Protein AF-V6LZN9-F1 (afdb_monomer)

Structure (mmCIF, N/CA/C/O backbone):
data_AF-V6LZN9-F1
#
_entry.id   AF-V6LZN9-F1
#
loop_
_atom_site.group_PDB
_atom_site.id
_atom_site.type_symbol
_atom_site.label_atom_id
_atom_site.label_alt_id
_atom_site.label_comp_id
_atom_site.label_asym_id
_atom_site.label_entity_id
_atom_site.label_seq_id
_atom_site.pdbx_PDB_ins_code
_atom_site.Cartn_x
_atom_site.Cartn_y
_atom_site.Cartn_z
_atom_site.occupancy
_atom_site.B_iso_or_equiv
_atom_site.auth_seq_id
_atom_site.auth_comp_id
_atom_site.auth_asym_id
_atom_site.auth_atom_id
_atom_site.pdbx_PDB_model_num
ATOM 1 N N . MET A 1 1 ? -21.973 -36.013 -22.357 1.00 43.06 1 MET A N 1
ATOM 2 C CA . MET A 1 1 ? -22.810 -34.851 -21.994 1.00 43.06 1 MET A CA 1
ATOM 3 C C . MET A 1 1 ? -22.054 -33.596 -22.408 1.00 43.06 1 MET A C 1
ATOM 5 O O . MET A 1 1 ? -21.210 -33.115 -21.668 1.00 43.06 1 MET A O 1
ATOM 9 N N . SER A 1 2 ? -22.251 -33.173 -23.658 1.00 49.69 2 SER A N 1
ATOM 10 C CA . SER A 1 2 ? -21.741 -31.903 -24.190 1.00 49.69 2 SER A CA 1
ATOM 11 C C . SER A 1 2 ? -22.607 -30.761 -23.657 1.00 49.69 2 SER A C 1
ATOM 13 O O . SER A 1 2 ? -23.788 -31.003 -23.414 1.00 49.69 2 SER A O 1
ATOM 15 N N . LEU A 1 3 ? -22.037 -29.562 -23.488 1.00 48.56 3 LEU A N 1
ATOM 16 C CA . LEU A 1 3 ? -22.579 -28.284 -23.983 1.00 48.56 3 LEU A CA 1
ATOM 17 C C . LEU A 1 3 ? -21.740 -27.117 -23.428 1.00 48.56 3 LEU A C 1
ATOM 19 O O . LEU A 1 3 ? -22.029 -26.550 -22.376 1.00 48.56 3 LEU A O 1
ATOM 23 N N . PHE A 1 4 ? -20.706 -26.742 -24.187 1.00 48.31 4 PHE A N 1
ATOM 24 C CA . PHE A 1 4 ? -20.065 -25.430 -24.097 1.00 48.31 4 PHE A CA 1
ATOM 25 C C . PHE A 1 4 ? -21.123 -24.339 -24.313 1.00 48.31 4 PHE A C 1
ATOM 27 O O . PHE A 1 4 ? -21.813 -24.326 -25.339 1.00 48.31 4 PHE A O 1
ATOM 34 N N . LYS A 1 5 ? -21.266 -23.427 -23.345 1.00 55.84 5 LYS A N 1
ATOM 35 C CA . LYS A 1 5 ? -22.155 -22.267 -23.457 1.00 55.84 5 LYS A CA 1
ATOM 36 C C . LYS A 1 5 ? -21.395 -21.077 -24.038 1.00 55.84 5 LYS A C 1
ATOM 38 O O . LYS A 1 5 ? -20.246 -20.814 -23.711 1.00 55.84 5 LYS A O 1
ATOM 43 N N . LYS A 1 6 ? -22.085 -20.443 -24.977 1.00 54.53 6 LYS A N 1
ATOM 44 C CA . LYS A 1 6 ? -21.617 -19.523 -26.009 1.00 54.53 6 LYS A CA 1
ATOM 45 C C . LYS A 1 6 ? -21.192 -18.166 -25.448 1.00 54.53 6 LYS A C 1
ATOM 47 O O . LYS A 1 6 ? -21.858 -17.615 -24.579 1.00 54.53 6 LYS A O 1
ATOM 52 N N . ILE A 1 7 ? -20.139 -17.625 -26.052 1.00 52.16 7 ILE A N 1
ATOM 53 C CA . ILE A 1 7 ? -19.720 -16.225 -25.986 1.00 52.16 7 ILE A CA 1
ATOM 54 C C . ILE A 1 7 ? -20.717 -15.387 -26.807 1.00 52.16 7 ILE A C 1
ATOM 56 O O . ILE A 1 7 ? -21.055 -15.734 -27.940 1.00 52.16 7 ILE A O 1
ATOM 60 N N . SER A 1 8 ? -21.189 -14.284 -26.238 1.00 52.97 8 SER A N 1
ATOM 61 C CA . SER A 1 8 ? -22.027 -13.253 -26.871 1.00 52.97 8 SER A CA 1
ATOM 62 C C . SER A 1 8 ? -21.742 -11.944 -26.138 1.00 52.97 8 SER A C 1
ATOM 64 O O . SER A 1 8 ? -21.641 -11.988 -24.921 1.00 52.97 8 SER A O 1
ATOM 66 N N . LYS A 1 9 ? -21.621 -10.753 -26.720 1.00 48.59 9 LYS A N 1
ATOM 67 C CA . LYS A 1 9 ? -21.715 -10.205 -28.082 1.00 48.59 9 LYS A CA 1
ATOM 68 C C . LYS A 1 9 ? -20.938 -8.877 -28.016 1.00 48.59 9 LYS A C 1
ATOM 70 O O . LYS A 1 9 ? -21.036 -8.181 -27.010 1.00 48.59 9 LYS A O 1
ATOM 75 N N . ALA A 1 10 ? -20.202 -8.526 -29.066 1.00 47.66 10 ALA A N 1
ATOM 76 C CA . ALA A 1 10 ? -19.609 -7.201 -29.213 1.00 47.66 10 ALA A CA 1
ATOM 77 C C . ALA A 1 10 ? -20.698 -6.182 -29.593 1.00 47.66 10 ALA A C 1
ATOM 79 O O . ALA A 1 10 ? -21.454 -6.421 -30.535 1.00 47.66 10 ALA A O 1
ATOM 80 N N . ASN A 1 11 ? -20.765 -5.059 -28.877 1.00 58.00 11 ASN A N 1
ATOM 81 C CA . ASN A 1 11 ? -21.555 -3.895 -29.270 1.00 58.00 11 ASN A CA 1
ATOM 82 C C . ASN A 1 11 ? -20.631 -2.905 -29.987 1.00 58.00 11 ASN A C 1
ATOM 84 O O . ASN A 1 11 ? -19.749 -2.314 -29.372 1.00 58.00 11 ASN A O 1
ATOM 88 N N . HIS A 1 12 ? -20.839 -2.743 -31.293 1.00 45.25 12 HIS A N 1
ATOM 89 C CA . HIS A 1 12 ? -20.288 -1.643 -32.074 1.00 45.25 12 HIS A CA 1
ATOM 90 C C . HIS A 1 12 ? -21.159 -0.403 -31.843 1.00 45.25 12 HIS A C 1
ATOM 92 O O . HIS A 1 12 ? -22.315 -0.380 -32.265 1.00 45.25 12 HIS A O 1
ATOM 98 N N . THR A 1 13 ? -20.625 0.627 -31.190 1.00 54.62 13 THR A N 1
ATOM 99 C CA . THR A 1 13 ? -21.226 1.967 -31.183 1.00 54.62 13 THR A CA 1
ATOM 100 C C . THR A 1 13 ? -20.572 2.811 -32.267 1.00 54.62 13 THR A C 1
ATOM 102 O O . THR A 1 13 ? -19.353 2.977 -32.294 1.00 54.62 13 THR A O 1
ATOM 105 N N . ALA A 1 14 ? -21.408 3.298 -33.181 1.00 51.75 14 ALA A N 1
ATOM 106 C CA . ALA A 1 14 ? -21.057 4.207 -34.257 1.00 51.75 14 ALA A CA 1
ATOM 107 C C . ALA A 1 14 ? -20.476 5.514 -33.697 1.00 51.75 14 ALA A C 1
ATOM 109 O O . ALA A 1 14 ? -21.079 6.147 -32.833 1.00 51.75 14 ALA A O 1
ATOM 110 N N . ILE A 1 15 ? -19.307 5.899 -34.204 1.00 50.69 15 ILE A N 1
ATOM 111 C CA . ILE A 1 15 ? -18.665 7.182 -33.928 1.00 50.69 15 ILE A CA 1
ATOM 112 C C . ILE A 1 15 ? -19.191 8.174 -34.967 1.00 50.69 15 ILE A C 1
ATOM 114 O O . ILE A 1 15 ? -18.975 8.008 -36.164 1.00 50.69 15 ILE A O 1
ATOM 118 N N . THR A 1 16 ? -19.934 9.169 -34.495 1.00 57.84 16 THR A N 1
ATOM 119 C CA . THR A 1 16 ? -20.361 10.351 -35.247 1.00 57.84 16 THR A CA 1
ATOM 120 C C . THR A 1 16 ? -19.205 11.340 -35.361 1.00 57.84 16 THR A C 1
ATOM 122 O O . THR A 1 16 ? -18.731 11.849 -34.346 1.00 57.84 16 THR A O 1
ATOM 125 N N . ASP A 1 17 ? -18.799 11.634 -36.595 1.00 56.28 17 ASP A N 1
ATOM 126 C CA . ASP A 1 17 ? -17.920 12.750 -36.942 1.00 56.28 17 ASP A CA 1
ATOM 127 C C . ASP A 1 17 ? -18.583 14.085 -36.577 1.00 56.28 17 ASP A C 1
ATOM 129 O O . ASP A 1 17 ? -19.638 14.437 -37.110 1.00 56.28 17 ASP A O 1
ATOM 133 N N . GLN A 1 18 ? -17.944 14.855 -35.696 1.00 57.44 18 GLN A N 1
ATOM 134 C CA . GLN A 1 18 ? -18.185 16.291 -35.581 1.00 57.44 18 GLN A CA 1
ATOM 135 C C . GLN A 1 18 ? -16.857 17.042 -35.661 1.00 57.44 18 GLN A C 1
ATOM 137 O O . GLN A 1 18 ? -15.944 16.864 -34.858 1.00 57.44 18 GLN A O 1
ATOM 142 N N . SER A 1 19 ? -16.801 17.875 -36.694 1.00 65.25 19 SER A N 1
ATOM 143 C CA . SER A 1 19 ? -15.779 18.846 -37.055 1.00 65.25 19 SER A CA 1
ATOM 144 C C . SER A 1 19 ? -15.402 19.773 -35.897 1.00 65.25 19 SER A C 1
ATOM 146 O O . SER A 1 19 ? -16.259 20.493 -35.382 1.00 65.25 19 SER A O 1
ATOM 148 N N . ILE A 1 20 ? -14.113 19.816 -35.556 1.00 55.34 20 ILE A N 1
ATOM 149 C CA . ILE A 1 20 ? -13.534 20.810 -34.648 1.00 55.34 20 ILE A CA 1
ATOM 150 C C . ILE A 1 20 ? -12.780 21.826 -35.507 1.00 55.34 20 ILE A C 1
ATOM 152 O O . ILE A 1 20 ? -11.823 21.484 -36.197 1.00 55.34 20 ILE A O 1
ATOM 156 N N . SER A 1 21 ? -13.269 23.062 -35.486 1.00 62.47 21 SER A N 1
ATOM 157 C CA . SER A 1 21 ? -12.668 24.237 -36.110 1.00 62.47 21 SER A CA 1
ATOM 158 C C . SER A 1 21 ? -11.454 24.750 -35.332 1.00 62.47 21 SER A C 1
ATOM 160 O O . SER A 1 21 ? -11.392 24.652 -34.106 1.00 62.47 21 SER A O 1
ATOM 162 N N . ASP A 1 22 ? -10.537 25.334 -36.095 1.00 59.56 22 ASP A N 1
ATOM 163 C CA . ASP A 1 22 ? -9.210 25.841 -35.758 1.00 59.56 22 ASP A CA 1
ATOM 164 C C . ASP A 1 22 ? -9.108 26.688 -34.479 1.00 59.56 22 ASP A C 1
ATOM 166 O O . ASP A 1 22 ? -9.767 27.718 -34.333 1.00 59.56 22 ASP A O 1
ATOM 170 N N . ILE A 1 23 ? -8.173 26.316 -33.598 1.00 54.66 23 ILE A N 1
ATOM 171 C CA . ILE A 1 23 ? -7.615 27.213 -32.578 1.00 54.66 23 ILE A CA 1
ATOM 172 C C . ILE A 1 23 ? -6.091 27.073 -32.624 1.00 54.66 23 ILE A C 1
ATOM 174 O O . ILE A 1 23 ? -5.516 26.127 -32.086 1.00 54.66 23 ILE A O 1
ATOM 178 N N . SER A 1 24 ? -5.434 28.025 -33.290 1.00 60.75 24 SER A N 1
ATOM 179 C CA . SER A 1 24 ? -3.983 28.191 -33.247 1.00 60.75 24 SER A CA 1
ATOM 180 C C . SER A 1 24 ? -3.574 28.856 -31.935 1.00 60.75 24 SER A C 1
ATOM 182 O O . SER A 1 24 ? -4.037 29.958 -31.629 1.00 60.75 24 SER A O 1
ATOM 184 N N . SER A 1 25 ? -2.674 28.241 -31.179 1.00 58.12 25 SER A N 1
ATOM 185 C CA . SER A 1 25 ? -1.877 28.932 -30.161 1.00 58.12 25 SER A CA 1
ATOM 186 C C . SER A 1 25 ? -0.572 28.173 -29.960 1.00 58.12 25 SER A C 1
ATOM 188 O O . SER A 1 25 ? -0.541 27.094 -29.370 1.00 58.12 25 SER A O 1
ATOM 190 N N . ASP A 1 26 ? 0.491 28.750 -30.512 1.00 60.28 26 ASP A N 1
ATOM 191 C CA . ASP A 1 26 ? 1.859 28.247 -30.489 1.00 60.28 26 ASP A CA 1
ATOM 192 C C . ASP A 1 26 ? 2.415 28.160 -29.060 1.00 60.28 26 ASP A C 1
ATOM 194 O O . ASP A 1 26 ? 2.801 29.161 -28.455 1.00 60.28 26 ASP A O 1
ATOM 198 N N . HIS A 1 27 ? 2.538 26.937 -28.545 1.00 52.16 27 HIS A N 1
ATOM 199 C CA . HIS A 1 27 ? 3.438 26.614 -27.441 1.00 52.16 27 HIS A CA 1
ATOM 200 C C . HIS A 1 27 ? 4.294 25.400 -27.820 1.00 52.16 27 HIS A C 1
ATOM 202 O O . HIS A 1 27 ? 3.889 24.248 -27.683 1.00 52.16 27 HIS A O 1
ATOM 208 N N . SER A 1 28 ? 5.506 25.684 -28.306 1.00 60.66 28 SER A N 1
ATOM 209 C CA . SER A 1 28 ? 6.556 24.700 -28.575 1.00 60.66 28 SER A CA 1
ATOM 210 C C . SER A 1 28 ? 7.029 24.031 -27.286 1.00 60.66 28 SER A C 1
ATOM 212 O O . SER A 1 28 ? 7.902 24.544 -26.586 1.00 60.66 28 SER A O 1
ATOM 214 N N . ILE A 1 29 ? 6.483 22.849 -27.016 1.00 52.03 29 ILE A N 1
ATOM 215 C CA . ILE A 1 29 ? 7.087 21.829 -26.159 1.00 52.03 29 ILE A CA 1
ATOM 216 C C . ILE A 1 29 ? 7.175 20.574 -27.027 1.00 52.03 29 ILE A C 1
ATOM 218 O O . ILE A 1 29 ? 6.197 19.858 -27.232 1.00 52.03 29 ILE A O 1
ATOM 222 N N . SER A 1 30 ? 8.332 20.371 -27.652 1.00 55.47 30 SER A N 1
ATOM 223 C CA . SER A 1 30 ? 8.588 19.245 -28.545 1.00 55.47 30 SER A CA 1
ATOM 224 C C . SER A 1 30 ? 8.903 17.992 -27.731 1.00 55.47 30 SER A C 1
ATOM 226 O O . SER A 1 30 ? 10.066 17.648 -27.534 1.00 55.47 30 SER A O 1
ATOM 228 N N . GLU A 1 31 ? 7.869 17.308 -27.261 1.00 57.94 31 GLU A N 1
ATOM 229 C CA . GLU A 1 31 ? 7.962 15.896 -26.897 1.00 57.94 31 GLU A CA 1
ATOM 230 C C . GLU A 1 31 ? 6.649 15.226 -27.310 1.00 57.94 31 GLU A C 1
ATOM 232 O O . GLU A 1 31 ? 5.637 15.241 -26.613 1.00 57.94 31 GLU A O 1
ATOM 237 N N . THR A 1 32 ? 6.643 14.758 -28.557 1.00 60.16 32 THR A N 1
ATOM 238 C CA . THR A 1 32 ? 5.487 14.223 -29.275 1.00 60.16 32 THR A CA 1
ATOM 239 C C . THR A 1 32 ? 5.113 12.848 -28.723 1.00 60.16 32 THR A C 1
ATOM 241 O O . THR A 1 32 ? 5.432 11.813 -29.306 1.00 60.16 32 THR A O 1
ATOM 244 N N . VAL A 1 33 ? 4.434 12.832 -27.578 1.00 58.78 33 VAL A N 1
ATOM 245 C CA . VAL A 1 33 ? 3.698 11.656 -27.110 1.00 58.78 33 VAL A CA 1
ATOM 246 C C . VAL A 1 33 ? 2.461 11.510 -28.011 1.00 58.78 33 VAL A C 1
ATOM 248 O O . VAL A 1 33 ? 1.717 12.481 -28.170 1.00 58.78 33 VAL A O 1
ATOM 251 N N . PRO A 1 34 ? 2.236 10.353 -28.659 1.00 52.94 34 PRO A N 1
ATOM 252 C CA . PRO A 1 34 ? 1.118 10.181 -29.580 1.00 52.94 34 PRO A CA 1
ATOM 253 C C . PRO A 1 34 ? -0.227 10.408 -28.858 1.00 52.94 34 PRO A C 1
ATOM 255 O O . PRO A 1 34 ? -0.444 9.843 -27.787 1.00 52.94 34 PRO A O 1
ATOM 258 N N . PRO A 1 35 ? -1.166 11.179 -29.441 1.00 58.19 35 PRO A N 1
ATOM 259 C CA . PRO A 1 35 ? -2.402 11.620 -28.777 1.00 58.19 35 PRO A CA 1
ATOM 260 C C . PRO A 1 35 ? -3.372 10.485 -28.397 1.00 58.19 35 PRO A C 1
ATOM 262 O O . PRO A 1 35 ? -4.317 10.705 -27.645 1.00 58.19 35 PRO A O 1
ATOM 265 N N . ALA A 1 36 ? -3.145 9.262 -28.883 1.00 55.31 36 ALA A N 1
ATOM 266 C CA . ALA A 1 36 ? -4.009 8.112 -28.625 1.00 55.31 36 ALA A CA 1
ATOM 267 C C . ALA A 1 36 ? -3.888 7.548 -27.197 1.00 55.31 36 ALA A C 1
ATOM 269 O O . ALA A 1 36 ? -4.851 6.974 -26.692 1.00 55.31 36 ALA A O 1
ATOM 270 N N . THR A 1 37 ? -2.744 7.708 -26.523 1.00 51.75 37 THR A N 1
ATOM 271 C CA . THR A 1 37 ? -2.569 7.186 -25.154 1.00 51.75 37 THR A CA 1
ATOM 272 C C . THR A 1 37 ? -3.264 8.055 -24.107 1.00 51.75 37 THR A C 1
ATOM 274 O O . THR A 1 37 ? -3.801 7.526 -23.139 1.00 51.75 37 THR A O 1
ATOM 277 N N . LEU A 1 38 ? -3.351 9.370 -24.333 1.00 53.22 38 LEU A N 1
ATOM 278 C CA . LEU A 1 38 ? -3.984 10.303 -23.393 1.00 53.22 38 LEU A CA 1
ATOM 279 C C . LEU A 1 38 ? -5.511 10.160 -23.324 1.00 53.22 38 LEU A C 1
ATOM 281 O O . LEU A 1 38 ? -6.095 10.373 -22.266 1.00 53.22 38 LEU A O 1
ATOM 285 N N . ILE A 1 39 ? -6.169 9.778 -24.420 1.00 56.38 39 ILE A N 1
ATOM 286 C CA . ILE A 1 39 ? -7.634 9.626 -24.448 1.00 56.38 39 ILE A CA 1
ATOM 287 C C . ILE A 1 39 ? -8.067 8.417 -23.604 1.00 56.38 39 ILE A C 1
ATOM 289 O O . ILE A 1 39 ? -9.051 8.496 -22.867 1.00 56.38 39 ILE A O 1
ATOM 293 N N . PHE A 1 40 ? -7.290 7.330 -23.642 1.00 53.94 40 PHE A N 1
ATOM 294 C CA . PHE A 1 40 ? -7.591 6.105 -22.899 1.00 53.94 40 PHE A CA 1
ATOM 295 C C . PHE A 1 40 ? -7.514 6.317 -21.379 1.00 53.94 40 PHE A C 1
ATOM 297 O O . PHE A 1 40 ? -8.360 5.823 -20.632 1.00 53.94 40 PHE A O 1
ATOM 304 N N . ASP A 1 41 ? -6.547 7.116 -20.921 1.00 60.03 41 ASP A N 1
ATOM 305 C CA . ASP A 1 41 ? -6.406 7.457 -19.503 1.00 60.03 41 ASP A CA 1
ATOM 306 C C . ASP A 1 41 ? -7.525 8.381 -19.001 1.00 60.03 41 ASP A C 1
ATOM 308 O O . ASP A 1 41 ? -7.960 8.257 -17.853 1.00 60.03 41 ASP A O 1
ATOM 312 N N . ILE A 1 42 ? -8.046 9.274 -19.852 1.00 68.56 42 ILE A N 1
ATOM 313 C CA . ILE A 1 42 ? -9.145 10.181 -19.483 1.00 68.56 42 ILE A CA 1
ATOM 314 C C . ILE A 1 42 ? -10.458 9.408 -19.305 1.00 68.56 42 ILE A C 1
ATOM 316 O O . ILE A 1 42 ? -11.173 9.645 -18.329 1.00 68.56 42 ILE A O 1
ATOM 320 N N . GLU A 1 43 ? -10.780 8.467 -20.196 1.00 74.25 43 GLU A N 1
ATOM 321 C CA . GLU A 1 43 ? -11.991 7.643 -20.058 1.00 74.25 43 GLU A CA 1
ATOM 322 C C . GLU A 1 43 ? -11.926 6.720 -18.840 1.00 74.25 43 GLU A C 1
ATOM 324 O O . GLU A 1 43 ? -12.906 6.592 -18.100 1.00 74.25 43 GLU A O 1
ATOM 329 N N . LYS A 1 44 ? -10.758 6.120 -18.588 1.00 71.56 44 LYS A N 1
ATOM 330 C CA . LYS A 1 44 ? -10.554 5.261 -17.419 1.00 71.56 44 LYS A CA 1
ATOM 331 C C . LYS A 1 44 ? -10.693 6.049 -16.114 1.00 71.56 44 LYS A C 1
ATOM 333 O O . LYS A 1 44 ? -11.312 5.571 -15.165 1.00 71.56 44 LYS A O 1
ATOM 338 N N . ARG A 1 45 ? -10.197 7.291 -16.088 1.00 69.00 45 ARG A N 1
ATOM 339 C CA . ARG A 1 45 ? -10.339 8.198 -14.942 1.00 69.00 45 ARG A CA 1
ATOM 340 C C . ARG A 1 45 ? -11.789 8.656 -14.728 1.00 69.00 45 ARG A C 1
ATOM 342 O O . ARG A 1 45 ? -12.217 8.724 -13.582 1.00 69.00 45 ARG A O 1
ATOM 349 N N . LYS A 1 46 ? -12.567 8.890 -15.792 1.00 75.81 46 LYS A N 1
ATOM 350 C CA . LYS A 1 46 ? -14.002 9.221 -15.668 1.00 75.81 46 LYS A CA 1
ATOM 351 C C . LYS A 1 46 ? -14.822 8.076 -15.072 1.00 75.81 46 LYS A C 1
ATOM 353 O O . LYS A 1 46 ? -15.609 8.318 -14.164 1.00 75.81 46 LYS A O 1
ATOM 358 N N . ARG A 1 47 ? -14.593 6.831 -15.510 1.00 68.50 47 ARG A N 1
ATOM 359 C CA . ARG A 1 47 ? -15.250 5.655 -14.902 1.00 68.50 47 ARG A CA 1
ATOM 360 C C . ARG A 1 47 ? -14.894 5.500 -13.425 1.00 68.50 47 ARG A C 1
ATOM 362 O O . ARG A 1 47 ? -15.744 5.144 -12.618 1.00 68.50 47 ARG A O 1
ATOM 369 N N . PHE A 1 48 ? -13.650 5.817 -13.068 1.00 66.88 48 PHE A N 1
ATOM 370 C CA . PHE A 1 48 ? -13.208 5.819 -11.678 1.00 66.88 48 PHE A CA 1
ATOM 371 C C . PHE A 1 48 ? -13.932 6.883 -10.831 1.00 66.88 48 PHE A C 1
ATOM 373 O O . PHE A 1 48 ? -14.368 6.585 -9.721 1.00 66.88 48 PHE A O 1
ATOM 380 N N . GLU A 1 49 ? -14.113 8.100 -11.352 1.00 71.75 49 GLU A N 1
ATOM 381 C CA . GLU A 1 49 ? -14.831 9.181 -10.655 1.00 71.75 49 GLU A CA 1
ATOM 382 C C . GLU A 1 49 ? -16.338 8.923 -10.510 1.00 71.75 49 GLU A C 1
ATOM 384 O O . GLU A 1 49 ? -16.905 9.257 -9.471 1.00 71.75 49 GLU A O 1
ATOM 389 N N . GLU A 1 50 ? -16.984 8.302 -11.501 1.00 70.88 50 GLU A N 1
ATOM 390 C CA . GLU A 1 50 ? -18.404 7.928 -11.415 1.00 70.88 50 GLU A CA 1
ATOM 391 C C . GLU A 1 50 ? -18.656 6.849 -10.352 1.00 70.88 50 GLU A C 1
ATOM 393 O O . GLU A 1 50 ? -19.686 6.873 -9.681 1.00 70.88 50 GLU A O 1
ATOM 398 N N . HIS A 1 51 ? -17.714 5.924 -10.146 1.00 62.38 51 HIS A N 1
ATOM 399 C CA . HIS A 1 51 ? -17.852 4.863 -9.138 1.00 62.38 51 HIS A CA 1
ATOM 400 C C . HIS A 1 51 ? -17.470 5.299 -7.722 1.00 62.38 51 HIS A C 1
ATOM 402 O O . HIS A 1 51 ? -18.057 4.807 -6.767 1.00 62.38 51 HIS A O 1
ATOM 408 N N . LEU A 1 52 ? -16.602 6.303 -7.562 1.00 59.38 52 LEU A N 1
ATOM 409 C CA . LEU A 1 52 ? -16.340 6.935 -6.259 1.00 59.38 52 LEU A CA 1
ATOM 410 C C . LEU A 1 52 ? -17.582 7.595 -5.631 1.00 59.38 52 LEU A C 1
ATOM 412 O O . LEU A 1 52 ? -17.572 7.912 -4.443 1.00 59.38 52 LEU A O 1
ATOM 416 N N . GLN A 1 53 ? -18.634 7.831 -6.420 1.00 63.78 53 GLN A N 1
ATOM 417 C CA . GLN A 1 53 ? -19.900 8.391 -5.946 1.00 63.78 53 GLN A CA 1
ATOM 418 C C . GLN A 1 53 ? -20.904 7.318 -5.499 1.00 63.78 53 GLN A C 1
ATOM 420 O O . GLN A 1 53 ? -21.901 7.667 -4.866 1.00 63.78 53 GLN A O 1
ATOM 425 N N . SER A 1 54 ? -20.649 6.036 -5.788 1.00 60.97 54 SER A N 1
ATOM 426 C CA . SER A 1 54 ? -21.453 4.922 -5.286 1.00 60.97 54 SER A CA 1
ATOM 427 C C . SER A 1 54 ? -20.956 4.539 -3.888 1.00 60.97 54 SER A C 1
ATOM 429 O O . SER A 1 54 ? -19.834 4.050 -3.757 1.00 60.97 54 SER A O 1
ATOM 431 N N . PRO A 1 55 ? -21.750 4.733 -2.820 1.00 58.84 55 PRO A N 1
ATOM 432 C CA . PRO A 1 55 ? -21.354 4.348 -1.466 1.00 58.84 55 PRO A CA 1
ATOM 433 C C . PRO A 1 55 ? -21.262 2.823 -1.264 1.00 58.84 55 PRO A C 1
ATOM 435 O O . PRO A 1 55 ? -20.944 2.392 -0.162 1.00 58.84 55 PRO A O 1
ATOM 438 N N . GLU A 1 56 ? -21.560 2.014 -2.287 1.00 62.81 56 GLU A N 1
ATOM 439 C CA . GLU A 1 56 ? -21.607 0.548 -2.202 1.00 62.81 56 GLU A CA 1
ATOM 440 C C . GLU A 1 56 ? -20.341 -0.150 -2.741 1.00 62.81 56 GLU A C 1
ATOM 442 O O . GLU A 1 56 ? -20.123 -1.321 -2.432 1.00 62.81 56 GLU A O 1
ATOM 447 N N . ASP A 1 57 ? -19.478 0.549 -3.489 1.00 61.72 57 ASP A N 1
ATOM 448 C CA . ASP A 1 57 ? -18.256 -0.014 -4.086 1.00 61.72 57 ASP A CA 1
ATOM 449 C C . ASP A 1 57 ? -17.002 0.470 -3.337 1.00 61.72 57 ASP A C 1
ATOM 451 O O . ASP A 1 57 ? -16.232 1.307 -3.810 1.00 61.72 57 ASP A O 1
ATOM 455 N N . GLU A 1 58 ? -16.798 -0.047 -2.123 1.00 77.12 58 GLU A N 1
ATOM 456 C CA . GLU A 1 58 ? -15.718 0.404 -1.231 1.00 77.12 58 GLU A CA 1
ATOM 457 C C . GLU A 1 58 ? -14.312 -0.037 -1.679 1.00 77.12 58 GLU A C 1
ATOM 459 O O . GLU A 1 58 ? -13.320 0.585 -1.281 1.00 77.12 58 GLU A O 1
ATOM 464 N N . TYR A 1 59 ? -14.191 -1.082 -2.511 1.00 84.00 59 TYR A N 1
ATOM 465 C CA . TYR A 1 59 ? -12.892 -1.668 -2.841 1.00 84.00 59 TYR A CA 1
ATOM 466 C C . TYR A 1 59 ? -12.672 -1.900 -4.345 1.00 84.00 59 TYR A C 1
ATOM 468 O O . TYR A 1 59 ? -13.525 -2.423 -5.057 1.00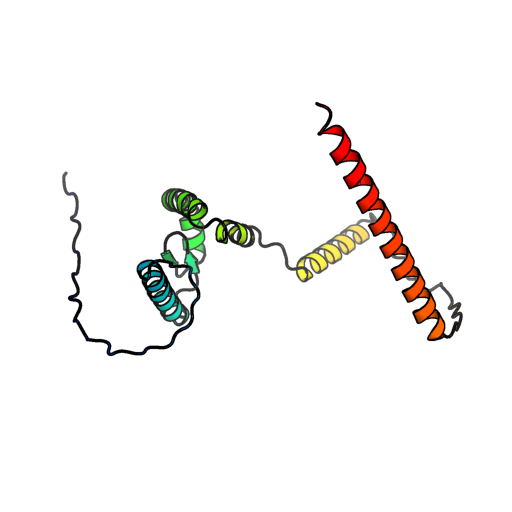 84.00 59 TYR A O 1
ATOM 476 N N . TRP A 1 60 ? -11.471 -1.570 -4.836 1.00 89.12 60 TRP A N 1
ATOM 477 C CA . TRP A 1 60 ? -11.097 -1.683 -6.252 1.00 89.12 60 TRP A CA 1
ATOM 478 C C . TRP A 1 60 ? -9.697 -2.269 -6.433 1.00 89.12 60 TRP A C 1
ATOM 480 O O . TRP A 1 60 ? -8.734 -1.859 -5.779 1.00 89.12 60 TRP A O 1
ATOM 490 N N . CYS A 1 61 ? -9.572 -3.212 -7.367 1.00 89.81 61 CYS A N 1
ATOM 491 C CA . CYS A 1 61 ? -8.293 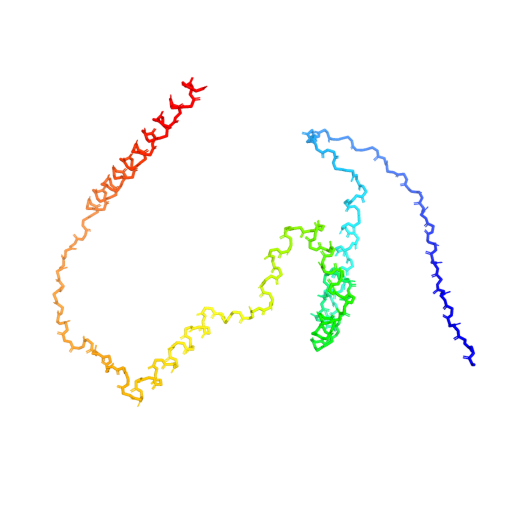-3.748 -7.810 1.00 89.81 61 CYS A CA 1
ATOM 492 C C . CYS A 1 61 ? -7.830 -3.034 -9.086 1.00 89.81 61 CYS A C 1
ATOM 494 O O . CYS A 1 61 ? -8.299 -3.335 -10.180 1.00 89.81 61 CYS A O 1
ATOM 496 N N . GLN A 1 62 ? -6.839 -2.149 -8.966 1.00 88.56 62 GLN A N 1
ATOM 497 C CA . GLN A 1 62 ? -6.303 -1.382 -10.098 1.00 88.56 62 GLN A CA 1
ATOM 498 C C . GLN A 1 62 ? -5.662 -2.254 -11.194 1.00 88.56 62 GLN A C 1
ATOM 500 O O . GLN A 1 62 ? -5.719 -1.907 -12.374 1.00 88.56 62 GLN A O 1
ATOM 505 N N . ALA A 1 63 ? -5.035 -3.374 -10.817 1.00 90.94 63 ALA A N 1
ATOM 506 C CA . ALA A 1 63 ? -4.353 -4.254 -11.767 1.00 90.94 63 ALA A CA 1
ATOM 507 C C . ALA A 1 63 ? -5.347 -4.995 -12.675 1.00 90.94 63 ALA A C 1
ATOM 509 O O . ALA A 1 63 ? -5.108 -5.116 -13.875 1.00 90.94 63 ALA A O 1
ATOM 510 N N . CYS A 1 64 ? -6.460 -5.461 -12.102 1.00 91.75 64 CYS A N 1
ATOM 511 C CA . CYS A 1 64 ? -7.483 -6.228 -12.813 1.00 91.75 64 CYS A CA 1
ATOM 512 C C . CYS A 1 64 ? -8.653 -5.369 -13.310 1.00 91.75 64 CYS A C 1
ATOM 514 O O . CYS A 1 64 ? -9.424 -5.840 -14.136 1.00 91.75 64 CYS A O 1
ATOM 516 N N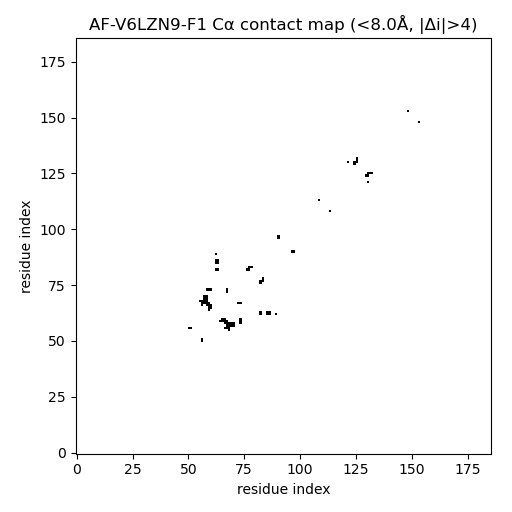 . ASP A 1 65 ? -8.767 -4.127 -12.832 1.00 89.50 65 ASP A N 1
ATOM 517 C CA . ASP A 1 65 ? -9.878 -3.210 -13.104 1.00 89.50 65 ASP A CA 1
ATOM 518 C C . ASP A 1 65 ? -11.246 -3.778 -12.675 1.00 89.50 65 ASP A C 1
ATOM 520 O O . ASP A 1 65 ? -12.242 -3.680 -13.387 1.00 89.50 65 ASP A O 1
ATOM 524 N N . ILE A 1 66 ? -11.271 -4.423 -11.501 1.00 89.56 66 ILE A N 1
ATOM 525 C CA . ILE A 1 66 ? -12.453 -5.080 -10.917 1.00 89.56 66 ILE A CA 1
ATOM 526 C C . ILE A 1 66 ? -12.822 -4.388 -9.602 1.00 89.56 66 ILE A C 1
ATOM 528 O O . ILE A 1 66 ? -11.940 -4.053 -8.805 1.00 89.56 66 ILE A O 1
ATOM 532 N N . TYR A 1 67 ? -14.123 -4.207 -9.381 1.00 85.75 67 TYR A N 1
ATOM 533 C CA . TYR A 1 67 ? -14.713 -3.599 -8.189 1.00 85.75 67 TYR A CA 1
ATOM 534 C C . TYR A 1 67 ? -15.350 -4.661 -7.292 1.00 85.75 67 TYR A C 1
ATOM 536 O O . TYR A 1 67 ? -15.864 -5.671 -7.779 1.00 85.75 67 TYR A O 1
ATOM 544 N N . PHE A 1 68 ? -15.301 -4.428 -5.984 1.00 87.44 68 PHE A N 1
ATOM 545 C CA . PHE A 1 68 ? -15.788 -5.345 -4.964 1.00 87.44 68 PHE A CA 1
ATOM 546 C C . PHE A 1 68 ? -16.554 -4.578 -3.886 1.00 87.44 68 PHE A C 1
ATOM 548 O O . PHE A 1 68 ? -16.111 -3.530 -3.418 1.00 87.44 68 PHE A O 1
ATOM 555 N N . GLN A 1 69 ? -17.668 -5.159 -3.444 1.00 85.94 69 GLN A N 1
ATOM 556 C CA . GLN A 1 69 ? -18.492 -4.602 -2.367 1.00 85.94 69 GLN A CA 1
ATOM 557 C C . GLN A 1 69 ? -17.954 -4.950 -0.973 1.00 85.94 69 GLN A C 1
ATOM 559 O O . GLN A 1 69 ? -18.254 -4.265 -0.002 1.00 85.94 69 GLN A O 1
ATOM 564 N N . LYS A 1 70 ? -17.181 -6.037 -0.845 1.00 85.94 70 LYS A N 1
ATOM 565 C CA . LYS A 1 70 ? -16.662 -6.535 0.436 1.00 85.94 70 LYS A CA 1
ATOM 566 C C . LYS A 1 70 ? -15.146 -6.660 0.410 1.00 85.94 70 LYS A C 1
ATOM 568 O O . LYS A 1 70 ? -14.570 -7.126 -0.571 1.00 85.94 70 LYS A O 1
ATOM 573 N N . GLU A 1 71 ? -14.513 -6.364 1.543 1.00 87.12 71 GLU A N 1
ATOM 574 C CA . GLU A 1 71 ? -13.065 -6.537 1.723 1.00 87.12 71 GLU A CA 1
ATOM 575 C C . GLU A 1 71 ? -12.621 -7.994 1.532 1.00 87.12 71 GLU A C 1
ATOM 577 O O . GLU A 1 71 ? -11.578 -8.267 0.938 1.00 87.12 71 GLU A O 1
ATOM 582 N N . GLU A 1 72 ? -13.430 -8.943 2.010 1.00 91.25 72 GLU A N 1
ATOM 583 C CA . GLU A 1 72 ? -13.150 -10.381 1.919 1.00 91.25 72 GLU A CA 1
ATOM 584 C C . GLU A 1 72 ? -13.005 -10.844 0.460 1.00 91.25 72 GLU A C 1
ATOM 586 O O . GLU A 1 72 ? -12.114 -11.637 0.138 1.00 91.25 72 GLU A O 1
ATOM 591 N N . ASP A 1 73 ? -13.818 -10.291 -0.441 1.00 93.00 73 ASP A N 1
ATOM 592 C CA . ASP A 1 73 ? -13.782 -10.621 -1.866 1.00 93.00 73 ASP A CA 1
ATOM 593 C C . ASP A 1 73 ? -12.502 -10.086 -2.527 1.00 93.00 73 ASP A C 1
ATOM 595 O O . ASP A 1 73 ? -11.904 -10.756 -3.369 1.00 93.00 73 ASP A O 1
ATOM 599 N N . VAL A 1 74 ? -11.994 -8.932 -2.081 1.00 93.12 74 VAL A N 1
ATOM 600 C CA . VAL A 1 74 ? -10.684 -8.430 -2.528 1.00 93.12 74 VAL A CA 1
ATOM 601 C C . VAL A 1 74 ? -9.558 -9.321 -2.041 1.00 93.12 74 VAL A C 1
ATOM 603 O O . VAL A 1 74 ? -8.665 -9.669 -2.813 1.00 93.12 74 VAL A O 1
ATOM 606 N N . LEU A 1 75 ? -9.579 -9.706 -0.766 1.00 90.31 75 LEU A N 1
ATOM 607 C CA . LEU A 1 75 ? -8.526 -10.541 -0.192 1.00 90.31 75 LEU A CA 1
ATOM 608 C C . LEU A 1 75 ? -8.447 -11.905 -0.879 1.00 90.31 75 LEU A C 1
ATOM 610 O O . LEU A 1 75 ? -7.341 -12.400 -1.113 1.00 90.31 75 LEU A O 1
ATOM 614 N N . THR A 1 76 ? -9.593 -12.492 -1.224 1.00 95.81 76 THR A N 1
ATOM 615 C CA . THR A 1 76 ? -9.647 -13.739 -1.997 1.00 95.81 76 THR A CA 1
ATOM 616 C C . THR A 1 76 ? -9.217 -13.517 -3.448 1.00 95.81 76 THR A C 1
ATOM 618 O O . THR A 1 76 ? -8.386 -14.278 -3.947 1.00 95.81 76 THR A O 1
ATOM 621 N N . HIS A 1 77 ? -9.660 -12.435 -4.098 1.00 95.75 77 HIS A N 1
ATOM 622 C CA . HIS A 1 77 ? -9.220 -12.058 -5.445 1.00 95.75 77 HIS A CA 1
ATOM 623 C C . HIS A 1 77 ? -7.695 -11.905 -5.544 1.00 95.75 77 HIS A C 1
ATOM 625 O O . HIS A 1 77 ? -7.081 -12.465 -6.453 1.00 95.75 77 HIS A O 1
ATOM 631 N N . MET A 1 78 ? -7.064 -11.226 -4.581 1.00 93.44 78 MET A N 1
ATOM 632 C CA . MET A 1 78 ? -5.611 -11.014 -4.546 1.00 93.44 78 MET A CA 1
ATOM 633 C C . MET A 1 78 ? -4.794 -12.311 -4.409 1.00 93.44 78 MET A C 1
ATOM 635 O O . MET A 1 78 ? -3.574 -12.289 -4.583 1.00 93.44 78 MET A O 1
ATOM 639 N N . GLN A 1 79 ? -5.434 -13.431 -4.062 1.00 93.94 79 GLN A N 1
ATOM 640 C CA . GLN A 1 79 ? -4.802 -14.749 -3.969 1.00 93.94 79 GLN A CA 1
ATOM 641 C C . GLN A 1 79 ? -5.011 -15.604 -5.226 1.00 93.94 79 GLN A C 1
ATOM 643 O O . GLN A 1 79 ? -4.405 -16.669 -5.338 1.00 93.94 79 GLN A O 1
ATOM 648 N N . THR A 1 80 ? -5.850 -15.167 -6.169 1.00 96.62 80 THR A N 1
ATOM 649 C CA . THR A 1 80 ? -6.105 -15.911 -7.409 1.00 96.62 80 THR A CA 1
ATOM 650 C C . THR A 1 80 ? -4.890 -15.888 -8.336 1.00 96.62 80 THR A C 1
ATOM 652 O O . THR A 1 80 ? -4.182 -14.886 -8.433 1.00 96.62 80 THR A O 1
ATOM 655 N N . GLN A 1 81 ? -4.660 -16.992 -9.055 1.00 97.31 81 GLN A N 1
ATOM 656 C CA . GLN A 1 81 ? -3.551 -17.086 -10.009 1.00 97.31 81 GLN A CA 1
ATOM 657 C C . GLN A 1 81 ? -3.677 -16.043 -11.129 1.00 97.31 81 GLN A C 1
ATOM 659 O O . GLN A 1 81 ? -2.689 -15.420 -11.502 1.00 97.31 81 GLN A O 1
ATOM 664 N N . GLU A 1 82 ? -4.903 -15.789 -11.591 1.00 95.88 82 GLU A N 1
ATOM 665 C CA . GLU A 1 82 ? -5.195 -14.770 -12.604 1.00 95.88 82 GLU A CA 1
ATOM 666 C C . GLU A 1 82 ? -4.739 -13.378 -12.158 1.00 95.88 82 GLU A C 1
ATOM 668 O O . GLU A 1 82 ? -4.090 -12.661 -12.921 1.00 95.88 82 GLU A O 1
ATOM 673 N N . HIS A 1 83 ? -5.014 -13.008 -10.901 1.00 95.56 83 HIS A N 1
ATOM 674 C CA . HIS A 1 83 ? -4.541 -11.746 -10.345 1.00 95.56 83 HIS A CA 1
ATOM 675 C C . HIS A 1 83 ? -3.013 -11.684 -10.323 1.00 95.56 83 HIS A C 1
ATOM 677 O O . HIS A 1 83 ? -2.446 -10.678 -10.734 1.00 95.56 83 HIS A O 1
ATOM 683 N N . LEU A 1 84 ? -2.338 -12.748 -9.877 1.00 94.56 84 LEU A N 1
ATOM 684 C CA . LEU A 1 84 ? -0.874 -12.780 -9.787 1.00 94.56 84 LEU A CA 1
ATOM 685 C C . LEU A 1 84 ? -0.204 -12.638 -11.161 1.00 94.56 84 LEU A C 1
ATOM 687 O O . LEU A 1 84 ? 0.779 -11.903 -11.291 1.00 94.56 84 LEU A O 1
ATOM 691 N N . ASP A 1 85 ? -0.754 -13.289 -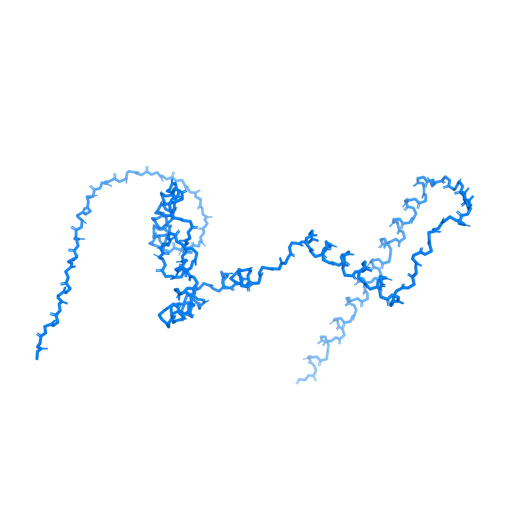12.185 1.00 96.00 85 ASP A N 1
ATOM 692 C CA . ASP A 1 85 ? -0.238 -13.220 -13.553 1.00 96.00 85 ASP A CA 1
ATOM 693 C C . ASP A 1 85 ? -0.436 -11.810 -14.142 1.00 96.00 85 ASP A C 1
ATOM 695 O O . ASP A 1 85 ? 0.494 -11.216 -14.704 1.00 96.00 85 ASP A O 1
ATOM 699 N N . ILE A 1 86 ? -1.621 -11.218 -13.945 1.00 94.75 86 ILE A N 1
ATOM 700 C CA . ILE A 1 86 ? -1.907 -9.840 -14.370 1.00 94.75 86 ILE A CA 1
ATOM 701 C C . ILE A 1 86 ? -1.017 -8.852 -13.610 1.00 94.75 86 ILE A C 1
ATOM 703 O O . ILE A 1 86 ? -0.393 -7.994 -14.234 1.00 94.75 86 ILE A O 1
ATOM 707 N N . GLU A 1 87 ? -0.888 -8.989 -12.290 1.00 92.88 87 GLU A N 1
ATOM 708 C CA . GLU A 1 87 ? -0.080 -8.109 -11.443 1.00 92.88 87 GLU A CA 1
ATOM 709 C C . GLU A 1 87 ? 1.402 -8.147 -11.851 1.00 92.88 87 GLU A C 1
ATOM 711 O O . GLU A 1 87 ? 2.060 -7.103 -11.896 1.00 92.88 87 GLU A O 1
ATOM 716 N N . ALA A 1 88 ? 1.929 -9.322 -12.209 1.00 93.00 88 ALA A N 1
ATOM 717 C CA . ALA A 1 88 ? 3.291 -9.461 -12.714 1.00 93.00 88 ALA A CA 1
ATOM 718 C C . ALA A 1 88 ? 3.498 -8.663 -14.012 1.00 93.00 88 ALA A C 1
ATOM 720 O O . ALA A 1 88 ? 4.460 -7.898 -14.117 1.00 93.00 88 ALA A O 1
ATOM 721 N N . THR A 1 89 ? 2.578 -8.774 -14.977 1.00 94.62 89 THR A N 1
ATOM 722 C CA . THR A 1 89 ? 2.669 -7.999 -16.230 1.00 94.62 89 THR A CA 1
ATOM 723 C C . THR A 1 89 ? 2.449 -6.503 -16.011 1.00 94.62 89 THR A C 1
ATOM 725 O O . THR A 1 89 ? 3.115 -5.675 -16.638 1.00 94.62 89 THR A O 1
ATOM 728 N N . TRP A 1 90 ? 1.553 -6.143 -15.095 1.00 90.81 90 TRP A N 1
ATOM 729 C CA . TRP A 1 90 ? 1.233 -4.760 -14.772 1.00 90.81 90 TRP A CA 1
ATOM 730 C C . TRP A 1 90 ? 2.416 -4.045 -14.112 1.00 90.81 90 TRP A C 1
ATOM 732 O O . TRP A 1 90 ? 2.738 -2.926 -14.504 1.00 90.81 90 TRP A O 1
ATOM 742 N N . LYS A 1 91 ? 3.135 -4.711 -13.197 1.00 88.25 91 LYS A N 1
ATOM 743 C CA . LYS A 1 91 ? 4.361 -4.185 -12.564 1.00 88.25 91 LYS A CA 1
ATOM 744 C C . LYS A 1 91 ? 5.479 -3.902 -13.565 1.00 88.25 91 LYS A C 1
ATOM 746 O O . LYS A 1 91 ? 6.232 -2.952 -13.376 1.00 88.25 91 LYS A O 1
ATOM 751 N N . VAL A 1 92 ? 5.598 -4.720 -14.613 1.00 92.44 92 VAL A N 1
ATOM 752 C CA . VAL A 1 92 ? 6.590 -4.508 -15.681 1.00 92.44 92 VAL A CA 1
ATOM 753 C C . VAL A 1 92 ? 6.227 -3.285 -16.524 1.00 92.44 92 VAL A C 1
ATOM 755 O O . VAL A 1 92 ? 7.113 -2.524 -16.902 1.00 92.44 92 VAL A O 1
ATOM 758 N N . LYS A 1 93 ? 4.932 -3.079 -16.797 1.00 90.56 93 LYS A N 1
ATOM 759 C CA . LYS A 1 93 ? 4.440 -1.931 -17.574 1.00 90.56 93 LYS A CA 1
ATOM 760 C C . LYS A 1 93 ? 4.465 -0.620 -16.783 1.00 90.56 93 LYS A C 1
ATOM 762 O O . LYS A 1 93 ? 4.740 0.418 -17.371 1.00 90.56 93 LYS A O 1
ATOM 767 N N . ASN A 1 94 ? 4.217 -0.675 -15.473 1.00 86.50 94 ASN A N 1
ATOM 768 C CA . ASN A 1 94 ? 4.104 0.491 -14.591 1.00 86.50 94 ASN A CA 1
ATOM 769 C C . ASN A 1 94 ? 5.110 0.401 -13.426 1.00 86.50 94 ASN A C 1
ATOM 771 O O . ASN A 1 94 ? 4.725 0.161 -12.275 1.00 86.50 94 ASN A O 1
ATOM 775 N N . PRO A 1 95 ? 6.418 0.572 -13.694 1.00 85.00 95 PRO A N 1
ATOM 776 C CA . PRO A 1 95 ? 7.450 0.437 -12.666 1.00 85.00 95 PRO A CA 1
ATOM 777 C C . PRO A 1 95 ? 7.354 1.512 -11.573 1.00 85.00 95 PRO A C 1
ATOM 779 O O . PRO A 1 95 ? 7.786 1.268 -10.444 1.00 85.00 95 PRO A O 1
ATOM 782 N N . GLU A 1 96 ? 6.770 2.677 -11.873 1.00 82.31 96 GLU A N 1
ATOM 783 C CA . GLU A 1 96 ? 6.579 3.752 -10.890 1.00 82.31 96 GLU A CA 1
ATOM 784 C C . GLU A 1 96 ? 5.539 3.376 -9.825 1.00 82.31 96 GLU A C 1
ATOM 786 O O . GLU A 1 96 ? 5.755 3.585 -8.626 1.00 82.31 96 GLU A O 1
ATOM 791 N N . ASP A 1 97 ? 4.460 2.707 -10.233 1.00 73.19 97 ASP A N 1
ATOM 792 C CA . ASP A 1 97 ? 3.384 2.302 -9.327 1.00 73.19 97 ASP A CA 1
ATOM 793 C C . ASP A 1 97 ? 3.720 1.037 -8.526 1.00 73.19 97 ASP A C 1
ATOM 795 O O . ASP A 1 97 ? 3.251 0.853 -7.392 1.00 73.19 97 ASP A O 1
ATOM 799 N N . ALA A 1 98 ? 4.618 0.193 -9.045 1.00 67.81 98 ALA A N 1
ATOM 800 C CA . ALA A 1 98 ? 5.130 -0.980 -8.337 1.00 67.81 98 ALA A CA 1
ATOM 801 C C . ALA A 1 98 ? 5.782 -0.617 -6.982 1.00 67.81 98 ALA A C 1
ATOM 803 O O . ALA A 1 98 ? 5.822 -1.445 -6.063 1.00 67.81 98 ALA A O 1
ATOM 804 N N . PHE A 1 99 ? 6.249 0.627 -6.819 1.00 53.06 99 PHE A N 1
ATOM 805 C CA . PHE A 1 99 ? 6.845 1.111 -5.573 1.00 53.06 99 PHE A CA 1
ATOM 806 C C . PHE A 1 99 ? 5.802 1.464 -4.495 1.00 53.06 99 PHE A C 1
ATOM 808 O O . PHE A 1 99 ? 6.086 1.349 -3.296 1.00 53.06 99 PHE A O 1
ATOM 815 N N . SER A 1 100 ? 4.578 1.838 -4.886 1.00 56.66 100 SER A N 1
ATOM 816 C CA . SER A 1 100 ? 3.501 2.200 -3.949 1.00 56.66 100 SER A CA 1
ATOM 817 C C . SER A 1 100 ? 2.775 0.984 -3.364 1.00 56.66 100 SER A C 1
ATOM 819 O O . SER A 1 100 ? 2.348 1.024 -2.206 1.00 56.66 100 SER A O 1
ATOM 821 N N . SER A 1 101 ? 2.728 -0.135 -4.094 1.00 55.25 101 SER A N 1
ATOM 822 C CA . SER A 1 101 ? 1.980 -1.338 -3.685 1.00 55.25 101 SER A CA 1
ATOM 823 C C . SER A 1 101 ? 2.546 -2.043 -2.430 1.00 55.25 101 SER A C 1
ATOM 825 O O . SER A 1 101 ? 1.848 -2.771 -1.723 1.00 55.25 101 SER A O 1
ATOM 827 N N . LYS A 1 102 ? 3.789 -1.737 -2.019 1.00 50.78 102 LYS A N 1
ATOM 828 C CA . LYS A 1 102 ? 4.338 -2.199 -0.724 1.00 50.78 102 LYS A CA 1
ATOM 829 C C . LYS A 1 102 ? 3.667 -1.573 0.509 1.00 50.78 102 LYS A C 1
ATOM 831 O O . LYS A 1 102 ? 3.948 -2.026 1.6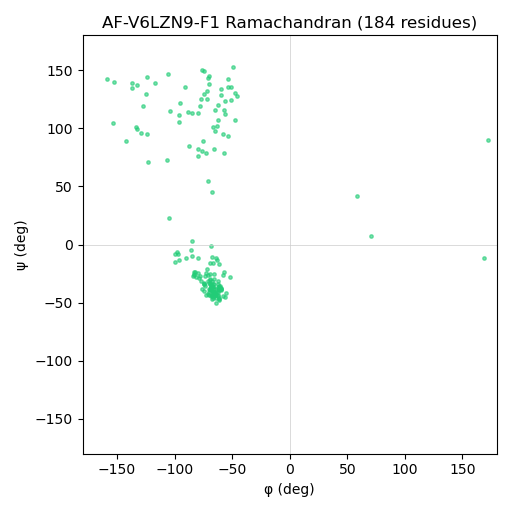19 1.00 50.78 102 LYS A O 1
ATOM 836 N N . ARG A 1 103 ? 2.821 -0.541 0.367 1.00 49.47 103 ARG A N 1
ATOM 837 C CA . ARG A 1 103 ? 2.184 0.123 1.522 1.00 49.47 103 ARG A CA 1
ATOM 838 C C . ARG A 1 103 ? 0.916 -0.563 2.027 1.00 49.47 103 ARG A C 1
ATOM 840 O O . ARG A 1 103 ? 0.659 -0.459 3.220 1.00 49.47 103 ARG A O 1
ATOM 847 N N . TYR A 1 104 ? 0.179 -1.288 1.187 1.00 49.53 104 TYR A N 1
ATOM 848 C CA . TYR A 1 104 ? -1.079 -1.918 1.613 1.00 49.53 104 TYR A CA 1
ATOM 849 C C . TYR A 1 104 ? -0.889 -3.267 2.317 1.00 49.53 104 TYR A C 1
ATOM 851 O O . TYR A 1 104 ? -1.687 -3.632 3.171 1.00 49.53 104 TYR A O 1
ATOM 859 N N . ARG A 1 105 ? 0.210 -3.989 2.056 1.00 47.31 105 ARG A N 1
ATOM 860 C CA . ARG A 1 105 ? 0.417 -5.335 2.628 1.00 47.31 105 ARG A CA 1
ATOM 861 C C . ARG A 1 105 ? 1.043 -5.382 4.020 1.00 47.31 105 ARG A C 1
ATOM 863 O O . ARG A 1 105 ? 1.156 -6.445 4.618 1.00 47.31 105 ARG A O 1
ATOM 870 N N . SER A 1 106 ? 1.444 -4.241 4.559 1.00 46.59 106 SER A N 1
ATOM 871 C CA . SER A 1 106 ? 1.771 -4.140 5.972 1.00 46.59 106 SER A CA 1
ATOM 872 C C . SER A 1 106 ? 1.086 -2.891 6.470 1.00 46.59 106 SER A C 1
ATOM 874 O O . SER A 1 106 ? 1.603 -1.796 6.238 1.00 46.59 106 SER A O 1
ATOM 876 N N . GLY A 1 107 ? -0.057 -3.053 7.138 1.00 54.84 107 GLY A N 1
ATOM 877 C CA . GLY A 1 107 ? -0.589 -2.046 8.045 1.00 54.84 107 GLY A CA 1
ATOM 878 C C . GLY A 1 107 ? 0.475 -1.770 9.097 1.00 54.84 107 GLY A C 1
ATOM 879 O O . GLY A 1 107 ? 0.468 -2.346 10.181 1.00 54.84 107 GLY A O 1
ATOM 880 N N . LYS A 1 108 ? 1.483 -0.970 8.738 1.00 58.44 108 LYS A N 1
ATOM 881 C CA . LYS A 1 108 ? 2.489 -0.517 9.677 1.00 58.44 108 LYS A CA 1
ATOM 882 C C . LYS A 1 108 ? 1.699 0.337 10.647 1.00 58.44 108 LYS A C 1
ATOM 884 O O . LYS A 1 108 ? 1.138 1.339 10.194 1.00 58.44 108 LYS A O 1
ATOM 889 N N . PRO A 1 109 ? 1.620 -0.063 11.928 1.00 67.38 109 PRO A N 1
ATOM 890 C CA . PRO A 1 109 ? 0.851 0.680 12.900 1.00 67.38 109 PRO A CA 1
ATOM 891 C C . PRO A 1 109 ? 1.275 2.135 12.815 1.00 67.38 109 PRO A C 1
ATOM 893 O O . PRO A 1 109 ? 2.470 2.451 12.689 1.00 67.38 109 PRO A O 1
ATOM 896 N N . SER A 1 110 ? 0.285 3.018 12.822 1.00 80.94 110 SER A N 1
ATOM 897 C CA . SER A 1 110 ? 0.525 4.449 12.785 1.00 80.94 110 SER A CA 1
ATOM 898 C C . SER A 1 110 ? 1.571 4.809 13.842 1.00 80.94 110 SER A C 1
ATOM 900 O O . SER A 1 110 ? 1.710 4.161 14.885 1.00 80.94 110 SER A O 1
ATOM 902 N N . ARG A 1 111 ? 2.320 5.893 13.628 1.00 83.06 111 ARG A N 1
ATOM 903 C CA . ARG A 1 111 ? 3.307 6.360 14.620 1.00 83.06 111 ARG A CA 1
ATOM 904 C C . ARG A 1 111 ? 2.689 6.523 16.020 1.00 83.06 111 ARG A C 1
ATOM 906 O O . ARG A 1 111 ? 3.400 6.415 17.019 1.00 83.06 111 ARG A O 1
ATOM 913 N N . GLN A 1 112 ? 1.387 6.803 16.099 1.00 84.69 112 GLN A N 1
ATOM 914 C CA . GLN A 1 112 ? 0.646 6.868 17.357 1.00 84.69 112 GLN A CA 1
ATOM 915 C C . GLN A 1 112 ? 0.403 5.484 17.970 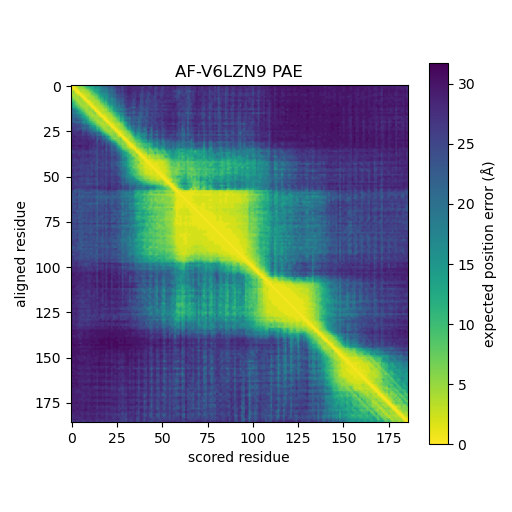1.00 84.69 112 GLN A C 1
ATOM 917 O O . GLN A 1 112 ? 0.609 5.320 19.172 1.00 84.69 112 GLN A O 1
ATOM 922 N N . GLU A 1 113 ? 0.026 4.487 17.176 1.00 85.75 113 GLU A N 1
ATOM 923 C CA . GLU A 1 113 ? -0.150 3.105 17.636 1.00 85.75 113 GLU A CA 1
ATOM 924 C C . GLU A 1 113 ? 1.165 2.479 18.086 1.00 85.75 113 GLU A C 1
ATOM 926 O O . GLU A 1 113 ? 1.214 1.928 19.182 1.00 85.75 113 GLU A O 1
ATOM 931 N N . LEU A 1 114 ? 2.256 2.680 17.340 1.00 88.56 114 LEU A N 1
ATOM 932 C CA . LEU A 1 114 ? 3.596 2.253 17.763 1.00 88.56 114 LEU A CA 1
ATOM 933 C C . LEU A 1 114 ? 3.969 2.836 19.132 1.00 88.56 114 LEU A C 1
ATOM 935 O O . LEU A 1 114 ? 4.496 2.136 19.996 1.00 88.56 114 LEU A O 1
ATOM 939 N N . LYS A 1 115 ? 3.652 4.117 19.370 1.00 92.12 115 LYS A N 1
ATOM 940 C CA . LYS A 1 115 ? 3.865 4.753 20.679 1.00 92.12 115 LYS A CA 1
ATOM 941 C C . LYS A 1 115 ? 2.984 4.136 21.767 1.00 92.12 115 LYS A C 1
ATOM 943 O O . LYS A 1 115 ? 3.483 3.892 22.865 1.00 92.12 115 LYS A O 1
ATOM 948 N N . LYS A 1 116 ? 1.699 3.885 21.495 1.00 94.12 116 LYS A N 1
ATOM 949 C CA . LYS A 1 116 ? 0.778 3.244 22.452 1.00 94.12 116 LYS A CA 1
ATOM 950 C C . LYS A 1 116 ? 1.247 1.828 22.801 1.00 94.12 116 LYS A C 1
ATOM 952 O O . LYS A 1 116 ? 1.292 1.482 23.982 1.00 94.12 116 LYS A O 1
ATOM 957 N N . GLN A 1 117 ? 1.670 1.057 21.803 1.00 93.50 117 GLN A N 1
ATOM 958 C CA . GLN A 1 117 ? 2.169 -0.304 21.964 1.00 93.50 117 GLN A CA 1
ATOM 959 C C . GLN A 1 117 ? 3.457 -0.318 22.795 1.00 93.50 117 GLN A C 1
ATOM 961 O O . GLN A 1 117 ? 3.484 -0.970 23.839 1.00 93.50 117 GLN A O 1
ATOM 966 N N . ALA A 1 118 ? 4.444 0.518 22.453 1.00 94.25 118 ALA A N 1
ATOM 967 C CA . ALA A 1 118 ? 5.687 0.653 23.216 1.00 94.25 118 ALA A CA 1
ATOM 968 C C . ALA A 1 118 ? 5.452 1.108 24.671 1.00 94.25 118 ALA A C 1
ATOM 970 O O . ALA A 1 118 ? 6.098 0.622 25.600 1.00 94.25 118 ALA A O 1
ATOM 971 N N . LEU A 1 119 ? 4.503 2.024 24.908 1.00 94.31 119 LEU A N 1
ATOM 972 C CA . LEU A 1 119 ? 4.129 2.437 26.266 1.00 94.31 119 LEU A CA 1
ATOM 973 C C . LEU A 1 119 ? 3.467 1.299 27.050 1.00 94.31 119 LEU A C 1
ATOM 975 O O . LEU A 1 119 ? 3.753 1.133 28.239 1.00 94.31 119 LEU A O 1
ATOM 979 N N . SER A 1 120 ? 2.595 0.521 26.406 1.00 95.12 120 SER A N 1
ATOM 980 C CA . SER A 1 120 ? 1.935 -0.628 27.031 1.00 95.12 120 SER A CA 1
ATOM 981 C C . SER A 1 120 ? 2.938 -1.726 27.397 1.00 95.12 120 SER A C 1
ATOM 983 O O . SER A 1 120 ? 2.902 -2.254 28.509 1.00 95.12 120 SER A O 1
ATOM 985 N N . GLU A 1 121 ? 3.899 -1.996 26.517 1.00 95.19 121 GLU A N 1
ATOM 986 C CA . GLU A 1 121 ? 4.946 -2.992 26.715 1.00 95.19 121 GLU A CA 1
ATOM 987 C C . GLU A 1 121 ? 5.903 -2.568 27.833 1.00 95.19 121 GLU A C 1
ATOM 989 O O . GLU A 1 121 ? 6.170 -3.331 28.761 1.00 95.19 121 GLU A O 1
ATOM 994 N N . ARG A 1 122 ? 6.306 -1.293 27.851 1.00 91.69 122 ARG A N 1
ATOM 995 C CA . ARG A 1 122 ? 7.120 -0.731 28.935 1.00 91.69 122 ARG A CA 1
ATOM 996 C C . ARG A 1 122 ? 6.424 -0.819 30.297 1.00 91.69 122 ARG A C 1
ATOM 998 O O . ARG A 1 122 ? 7.087 -1.066 31.305 1.00 91.69 122 ARG A O 1
ATOM 1005 N N . LYS A 1 123 ? 5.099 -0.629 30.351 1.00 91.88 123 LYS A N 1
ATOM 1006 C CA . LYS A 1 123 ? 4.309 -0.830 31.580 1.00 91.88 123 LYS A CA 1
ATOM 1007 C C . LYS A 1 123 ? 4.305 -2.302 32.013 1.00 91.88 123 LYS A C 1
ATOM 1009 O O . LYS A 1 123 ? 4.494 -2.563 33.199 1.00 91.88 123 LYS A O 1
ATOM 1014 N N . LYS A 1 124 ? 4.150 -3.250 31.077 1.00 94.19 124 LYS A N 1
ATOM 1015 C CA . LYS A 1 124 ? 4.218 -4.699 31.361 1.00 94.19 124 LYS A CA 1
ATOM 1016 C C . LYS A 1 124 ? 5.585 -5.104 31.916 1.00 94.19 124 LYS A C 1
ATOM 1018 O O . LYS A 1 124 ? 5.648 -5.732 32.967 1.00 94.19 124 LYS A O 1
ATOM 1023 N N . LEU A 1 125 ? 6.670 -4.668 31.277 1.00 93.25 125 LEU A N 1
ATOM 1024 C CA . LEU A 1 125 ? 8.040 -4.951 31.719 1.00 93.25 125 LEU A CA 1
ATOM 1025 C C . LEU A 1 125 ? 8.335 -4.398 33.124 1.00 93.25 125 LEU A C 1
ATOM 1027 O O . LEU A 1 125 ? 8.986 -5.068 33.920 1.00 93.25 125 LEU A O 1
ATOM 1031 N N . ARG A 1 126 ? 7.805 -3.216 33.471 1.00 88.38 126 ARG A N 1
ATOM 1032 C CA . ARG A 1 126 ? 7.890 -2.683 34.844 1.00 88.38 126 ARG A CA 1
ATOM 1033 C C . ARG A 1 126 ? 7.117 -3.525 35.853 1.00 88.38 126 ARG A C 1
ATOM 1035 O O . ARG A 1 126 ? 7.627 -3.765 36.939 1.00 88.38 126 ARG A O 1
ATOM 1042 N N . LYS A 1 127 ? 5.911 -3.984 35.501 1.00 93.12 127 LYS A N 1
ATOM 1043 C CA . LYS A 1 127 ? 5.105 -4.855 36.372 1.00 93.12 127 LYS A CA 1
ATOM 1044 C C . LYS A 1 127 ? 5.807 -6.191 36.651 1.00 93.12 127 LYS A C 1
ATOM 1046 O O . LYS A 1 127 ? 5.647 -6.731 37.735 1.00 93.12 127 LYS A O 1
ATOM 1051 N N . MET A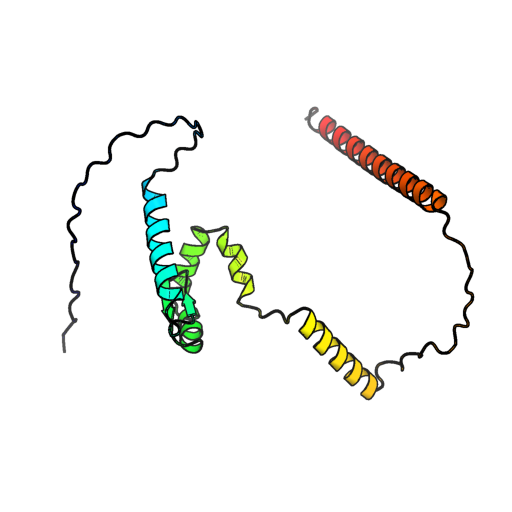 1 128 ? 6.606 -6.681 35.702 1.00 94.88 128 MET A N 1
ATOM 1052 C CA . MET A 1 128 ? 7.422 -7.894 35.847 1.00 94.88 128 MET A CA 1
ATOM 1053 C C . MET A 1 128 ? 8.787 -7.657 36.522 1.00 94.88 128 MET A C 1
ATOM 1055 O O . MET A 1 128 ? 9.585 -8.580 36.600 1.00 94.88 128 MET A O 1
ATOM 1059 N N . GLY A 1 129 ? 9.099 -6.435 36.972 1.00 92.19 129 GLY A N 1
ATOM 1060 C CA . GLY A 1 129 ? 10.385 -6.126 37.614 1.00 92.19 129 GLY A CA 1
ATOM 1061 C C . GLY A 1 129 ? 11.599 -6.121 36.673 1.00 92.19 129 GLY A C 1
ATOM 1062 O O . GLY A 1 129 ? 12.721 -5.956 37.136 1.00 92.19 129 GLY A O 1
ATOM 1063 N N . LEU A 1 130 ? 11.398 -6.244 35.355 1.00 91.62 130 LEU A N 1
ATOM 1064 C CA . LEU A 1 130 ? 12.475 -6.270 34.351 1.00 91.62 130 LEU A CA 1
ATOM 1065 C C . LEU A 1 130 ? 13.016 -4.877 33.999 1.00 91.62 130 LEU A C 1
ATOM 1067 O O . LEU A 1 130 ? 14.029 -4.741 33.318 1.00 91.62 130 LEU A O 1
ATOM 1071 N N . LEU A 1 131 ? 12.331 -3.822 34.436 1.00 86.12 131 LEU A N 1
ATOM 1072 C CA . LEU A 1 131 ? 12.763 -2.440 34.269 1.00 86.12 131 LEU A CA 1
ATOM 1073 C C . LEU A 1 131 ? 12.802 -1.761 35.628 1.00 86.12 131 LEU A C 1
ATOM 1075 O O . LEU A 1 131 ? 11.799 -1.743 36.341 1.00 86.12 131 LEU A O 1
ATOM 1079 N N . ALA A 1 132 ? 13.932 -1.120 35.928 1.00 81.69 132 ALA A N 1
ATOM 1080 C CA . ALA A 1 132 ? 14.055 -0.275 37.104 1.00 81.69 132 ALA A CA 1
ATOM 1081 C C . ALA A 1 132 ? 12.937 0.790 37.123 1.00 81.69 132 ALA A C 1
ATOM 1083 O O . ALA A 1 132 ? 12.568 1.329 36.061 1.00 81.69 132 ALA A O 1
ATOM 1084 N N . PRO A 1 133 ? 12.388 1.119 38.308 1.00 75.06 133 PRO A N 1
ATOM 1085 C CA . PRO A 1 133 ? 11.444 2.217 38.438 1.00 75.06 133 PRO A CA 1
ATOM 1086 C C . PRO A 1 133 ? 12.086 3.475 37.851 1.00 75.06 133 PRO A C 1
ATOM 1088 O O . PRO A 1 133 ? 13.270 3.745 38.068 1.00 75.06 133 PRO A O 1
ATOM 1091 N N . ALA A 1 134 ? 11.325 4.231 37.051 1.00 75.00 134 ALA A N 1
ATOM 1092 C CA . ALA A 1 134 ? 11.810 5.531 36.612 1.00 75.00 134 ALA A CA 1
ATOM 1093 C C . ALA A 1 134 ? 12.107 6.326 37.874 1.00 75.00 134 ALA A C 1
ATOM 1095 O O . ALA A 1 134 ? 11.186 6.589 38.643 1.00 75.00 134 ALA A O 1
ATOM 1096 N N . LYS A 1 135 ? 13.380 6.675 38.081 1.00 71.12 135 LYS A N 1
ATOM 1097 C CA . LYS A 1 135 ? 13.774 7.657 39.081 1.00 71.12 135 LYS A CA 1
ATOM 1098 C C . LYS A 1 135 ? 13.027 8.932 38.708 1.00 71.12 135 LYS A C 1
ATOM 1100 O O . LYS A 1 135 ? 13.418 9.641 37.783 1.00 71.12 135 LYS A O 1
ATOM 1105 N N . THR A 1 136 ? 11.873 9.149 39.329 1.00 59.34 136 THR A N 1
ATOM 1106 C CA . THR A 1 136 ? 11.149 10.409 39.267 1.00 59.34 136 THR A CA 1
ATOM 1107 C C . THR A 1 136 ? 12.145 11.436 39.758 1.00 59.34 136 THR A C 1
ATOM 1109 O O . THR A 1 136 ? 12.577 11.359 40.903 1.00 59.34 136 THR A O 1
ATOM 1112 N N . GLY A 1 137 ? 12.593 12.318 38.865 1.00 55.41 137 GLY A N 1
ATOM 1113 C CA . GLY A 1 137 ? 13.605 13.340 39.129 1.00 55.41 137 GLY A CA 1
ATOM 1114 C C . GLY A 1 137 ? 13.128 14.426 40.095 1.00 55.41 137 GLY A C 1
ATOM 1115 O O . GLY A 1 137 ? 13.327 15.606 39.838 1.00 55.41 137 GLY A O 1
ATOM 1116 N N . GLN A 1 138 ? 12.484 14.046 41.196 1.00 52.22 138 GLN A N 1
ATOM 1117 C CA . GLN A 1 138 ? 12.346 14.859 42.391 1.00 52.22 138 GLN A CA 1
ATOM 1118 C C . GLN A 1 138 ? 13.698 14.809 43.108 1.00 52.22 138 GLN A C 1
ATOM 1120 O O . GLN A 1 138 ? 13.920 13.984 43.984 1.00 52.22 138 GLN A O 1
ATOM 1125 N N . GLY A 1 139 ? 14.658 15.611 42.649 1.00 52.31 139 GLY A N 1
ATOM 1126 C CA . GLY A 1 139 ? 15.983 15.643 43.273 1.00 52.31 139 GLY A CA 1
ATOM 1127 C C . GLY A 1 139 ? 17.071 16.389 42.510 1.00 52.31 139 GLY A C 1
ATOM 1128 O O . GLY A 1 139 ? 18.101 16.686 43.099 1.00 52.31 139 GLY A O 1
ATOM 1129 N N . LEU A 1 140 ? 16.861 16.763 41.243 1.00 51.97 140 LEU A N 1
ATOM 1130 C CA . LEU A 1 140 ? 17.723 17.760 40.604 1.00 51.97 140 LEU A CA 1
ATOM 1131 C C . LEU A 1 140 ? 17.165 19.146 40.907 1.00 51.97 140 LEU A C 1
ATOM 1133 O O . LEU A 1 140 ? 16.358 19.720 40.173 1.00 51.97 140 LEU A O 1
ATOM 1137 N N . ILE A 1 141 ? 17.582 19.631 42.073 1.00 55.62 141 ILE A N 1
ATOM 1138 C CA . ILE A 1 141 ? 17.515 21.028 42.463 1.00 55.62 141 ILE A CA 1
ATOM 1139 C C . ILE A 1 141 ? 18.053 21.869 41.303 1.00 55.62 141 ILE A C 1
ATOM 1141 O O . ILE A 1 141 ? 19.095 21.602 40.712 1.00 55.62 141 ILE A O 1
ATOM 1145 N N . LYS A 1 142 ? 17.250 22.873 40.971 1.00 52.16 142 LYS A N 1
ATOM 1146 C CA . LYS A 1 142 ? 17.481 23.919 39.989 1.00 52.16 142 LYS A CA 1
ATOM 1147 C C . LYS A 1 142 ? 18.812 24.637 40.250 1.00 52.16 142 LYS A C 1
ATOM 1149 O O . LYS A 1 142 ? 18.807 25.678 40.897 1.00 52.16 142 LYS A O 1
ATOM 1154 N N . GLU A 1 143 ? 19.903 24.220 39.622 1.00 52.00 143 GLU A N 1
ATOM 1155 C CA . GLU A 1 143 ? 20.905 25.197 39.182 1.00 52.00 143 GLU A CA 1
ATOM 1156 C C . GLU A 1 143 ? 20.399 25.831 37.888 1.00 52.00 143 GLU A C 1
ATOM 1158 O O . GLU A 1 143 ? 20.808 25.524 36.768 1.00 52.00 143 GLU A O 1
ATOM 1163 N N . LYS A 1 144 ? 19.428 26.735 38.057 1.00 52.28 144 LYS A N 1
ATOM 1164 C CA . LYS A 1 144 ? 19.123 27.752 37.056 1.00 52.28 144 LYS A CA 1
ATOM 1165 C C . LYS A 1 144 ? 20.339 28.672 36.980 1.00 52.28 144 LYS A C 1
ATOM 1167 O O . LYS A 1 144 ? 20.347 29.745 37.578 1.00 52.28 144 LYS A O 1
ATOM 1172 N N . SER A 1 145 ? 21.358 28.271 36.225 1.00 56.16 145 SER A N 1
ATOM 1173 C CA . SER A 1 145 ? 22.256 29.256 35.642 1.00 56.16 145 SER A CA 1
ATOM 1174 C C . SER A 1 145 ? 21.398 30.094 34.696 1.00 56.16 145 SER A C 1
ATOM 1176 O O . SER A 1 145 ? 20.990 29.678 33.614 1.00 56.16 145 SER A O 1
ATOM 1178 N N . ASN A 1 146 ? 21.039 31.281 35.174 1.00 54.91 146 ASN A N 1
ATOM 1179 C CA . ASN A 1 146 ? 20.338 32.330 34.447 1.00 54.91 146 ASN A CA 1
ATOM 1180 C C . ASN A 1 146 ? 21.302 32.930 33.407 1.00 54.91 146 ASN A C 1
ATOM 1182 O O . ASN A 1 146 ? 21.588 34.127 33.402 1.00 54.91 146 ASN A O 1
ATOM 1186 N N . LYS A 1 147 ? 21.886 32.083 32.552 1.00 60.00 147 LYS A N 1
ATOM 1187 C CA . LYS A 1 147 ? 22.751 32.525 31.468 1.00 60.00 147 LYS A CA 1
ATOM 1188 C C . LYS A 1 147 ? 21.820 33.086 30.403 1.00 60.00 147 LYS A C 1
ATOM 1190 O O . LYS A 1 147 ? 21.299 32.348 29.571 1.00 60.00 147 LYS A O 1
ATOM 1195 N N . LYS A 1 148 ? 21.534 34.389 30.513 1.00 63.12 148 LYS A N 1
ATOM 1196 C CA . LYS A 1 148 ? 20.872 35.178 29.471 1.00 63.12 148 LYS A CA 1
ATOM 1197 C C . LYS A 1 148 ? 21.591 34.852 28.168 1.00 63.12 148 LYS A C 1
ATOM 1199 O O . LYS A 1 148 ? 22.749 35.220 28.002 1.00 63.12 148 LYS A O 1
ATOM 1204 N N . PHE A 1 149 ? 20.934 34.087 27.306 1.00 55.16 149 PHE A N 1
ATOM 1205 C CA . PHE A 1 149 ? 21.465 33.745 25.999 1.00 55.16 149 PHE A CA 1
ATOM 1206 C C . PHE A 1 149 ? 21.505 35.053 25.211 1.00 55.16 149 PHE A C 1
ATOM 1208 O O . PHE A 1 149 ? 20.457 35.567 24.811 1.00 55.16 149 PHE A O 1
ATOM 1215 N N . ASN A 1 150 ? 22.686 35.663 25.110 1.00 68.88 150 ASN A N 1
ATOM 1216 C CA . ASN A 1 150 ? 22.829 36.917 24.395 1.00 68.88 150 ASN A CA 1
ATOM 1217 C C . ASN A 1 150 ? 22.642 36.622 22.900 1.00 68.88 150 ASN A C 1
ATOM 1219 O O . ASN A 1 150 ? 23.126 35.605 22.401 1.00 68.88 150 ASN A O 1
ATOM 1223 N N . LYS A 1 151 ? 21.918 37.476 22.168 1.00 73.94 151 LYS A N 1
ATOM 1224 C CA . LYS A 1 151 ? 21.676 37.257 20.728 1.00 73.94 151 LYS A CA 1
ATOM 1225 C C . LYS A 1 151 ? 22.991 37.159 19.944 1.00 73.94 151 LYS A C 1
ATOM 1227 O O . LYS A 1 151 ? 23.050 36.451 18.941 1.00 73.94 151 LYS A O 1
ATOM 1232 N N . ASP A 1 152 ? 24.054 37.772 20.453 1.00 76.19 152 ASP A N 1
ATOM 1233 C CA . ASP A 1 152 ? 25.397 37.714 19.875 1.00 76.19 152 ASP A CA 1
ATOM 1234 C C . ASP A 1 152 ? 26.021 36.301 19.927 1.00 76.19 152 ASP A C 1
ATOM 1236 O O . ASP A 1 152 ? 26.748 35.902 19.010 1.00 76.19 152 ASP A O 1
ATOM 1240 N N . ASP A 1 153 ? 25.660 35.480 20.923 1.00 75.44 153 ASP A N 1
ATOM 1241 C CA . ASP A 1 153 ? 26.108 34.081 21.027 1.00 75.44 153 ASP A CA 1
ATOM 1242 C C . ASP A 1 153 ? 25.482 33.204 19.928 1.00 75.44 153 ASP A C 1
ATOM 1244 O O . ASP A 1 153 ? 26.090 32.253 19.427 1.00 75.44 153 ASP A O 1
ATOM 1248 N N . TYR A 1 154 ? 24.271 33.549 19.479 1.00 77.69 154 TYR A N 1
ATOM 1249 C CA . TYR A 1 154 ? 23.617 32.845 18.378 1.00 77.69 154 TYR A CA 1
ATOM 1250 C C . TYR A 1 154 ? 24.339 33.085 17.044 1.00 77.69 154 TYR A C 1
ATOM 1252 O O . TYR A 1 154 ? 24.588 32.140 16.287 1.00 77.69 154 TYR A O 1
ATOM 1260 N N . PHE A 1 155 ? 24.728 34.332 16.760 1.00 80.88 155 PHE A N 1
ATOM 1261 C CA . PHE A 1 155 ? 25.435 34.671 15.521 1.00 80.88 155 PHE A CA 1
ATOM 1262 C C . PHE A 1 155 ? 26.851 34.090 15.481 1.00 80.88 155 PHE A C 1
ATOM 1264 O O . PHE A 1 155 ? 27.287 33.607 14.430 1.00 80.88 155 PHE A O 1
ATOM 1271 N N . THR A 1 156 ? 27.553 34.059 16.614 1.00 78.69 156 THR A N 1
ATOM 1272 C CA . THR A 1 156 ? 28.880 33.433 16.699 1.00 78.69 156 THR A CA 1
ATOM 1273 C C . THR A 1 156 ? 28.811 31.917 16.498 1.00 78.69 156 THR A C 1
ATOM 1275 O O . THR A 1 156 ? 29.594 31.384 15.704 1.00 78.69 156 THR A O 1
ATOM 1278 N N . MET A 1 157 ? 27.836 31.221 17.097 1.00 76.56 157 MET A N 1
ATOM 1279 C CA . MET A 1 157 ? 27.634 29.786 16.848 1.00 76.56 157 MET A CA 1
ATOM 1280 C C . MET A 1 157 ? 27.245 29.483 15.394 1.00 76.56 157 MET A C 1
ATOM 1282 O O . MET A 1 157 ? 27.776 28.540 14.799 1.00 76.56 157 MET A O 1
ATOM 1286 N N . LYS A 1 158 ? 26.365 30.292 14.787 1.00 81.75 158 LYS A N 1
ATOM 1287 C CA . LYS A 1 158 ? 25.957 30.115 13.383 1.00 81.75 158 LYS A CA 1
ATOM 1288 C C . LYS A 1 158 ? 27.146 30.273 12.426 1.00 81.75 158 LYS A C 1
ATOM 1290 O O . LYS A 1 158 ? 27.365 29.411 11.575 1.00 81.75 158 LYS A O 1
ATOM 1295 N N . ARG A 1 159 ? 27.989 31.289 12.643 1.00 81.44 159 ARG A N 1
ATOM 1296 C CA . ARG A 1 159 ? 29.199 31.533 11.837 1.00 81.44 159 ARG A CA 1
ATOM 1297 C C . ARG A 1 159 ? 30.253 30.431 11.996 1.00 81.44 159 ARG A C 1
ATOM 1299 O O . ARG A 1 159 ? 30.960 30.110 11.042 1.00 81.44 159 ARG A O 1
ATOM 1306 N N . GLN A 1 160 ? 30.375 29.828 13.183 1.00 79.56 160 GLN A N 1
ATOM 1307 C CA . GLN A 1 160 ? 31.267 28.679 13.391 1.00 79.56 160 GLN A CA 1
ATOM 1308 C C . GLN A 1 160 ? 30.781 27.418 12.666 1.00 79.56 160 GLN A C 1
ATOM 1310 O O . GLN A 1 160 ? 31.610 26.642 12.184 1.00 79.56 160 GLN A O 1
ATOM 1315 N N . LYS A 1 161 ? 29.463 27.215 12.561 1.00 77.38 161 LYS A N 1
ATOM 1316 C CA . LYS A 1 161 ? 28.883 26.076 11.840 1.00 77.38 161 LYS A CA 1
ATOM 1317 C C . LYS A 1 161 ? 29.136 26.175 10.330 1.00 77.38 161 LYS A C 1
ATOM 1319 O O . LYS A 1 161 ? 29.688 25.243 9.756 1.00 77.38 161 LYS A O 1
ATOM 1324 N N . GLU A 1 162 ? 28.900 27.342 9.730 1.00 76.81 162 GLU A N 1
ATOM 1325 C CA . GLU A 1 162 ? 29.168 27.588 8.299 1.00 76.81 162 GLU A CA 1
ATOM 1326 C C . GLU A 1 162 ? 30.657 27.404 7.927 1.00 76.81 162 GLU A C 1
ATOM 1328 O O . GLU A 1 162 ? 30.993 26.860 6.869 1.00 76.81 162 GLU A O 1
ATOM 1333 N N . LYS A 1 163 ? 31.584 27.772 8.826 1.00 72.19 163 LYS A N 1
ATOM 1334 C CA . LYS A 1 163 ? 33.027 27.520 8.636 1.00 72.19 163 LYS A CA 1
ATOM 1335 C C . LYS A 1 163 ? 33.400 26.032 8.679 1.00 72.19 163 LYS A C 1
ATOM 1337 O O . LYS A 1 163 ? 34.361 25.627 8.025 1.00 72.19 163 LYS A O 1
ATOM 1342 N N . LYS A 1 164 ? 32.682 25.205 9.448 1.00 71.50 164 LYS A N 1
ATOM 1343 C CA . LYS A 1 164 ? 32.926 23.752 9.487 1.00 71.50 164 LYS A CA 1
ATOM 1344 C C . LYS A 1 164 ? 32.411 23.067 8.221 1.00 71.50 164 LYS A C 1
ATOM 1346 O O . LYS A 1 164 ? 33.117 22.223 7.670 1.00 71.50 164 LYS A O 1
ATOM 1351 N N . ASP A 1 165 ? 31.253 23.489 7.724 1.00 63.97 165 ASP A N 1
ATOM 1352 C CA . ASP A 1 165 ? 30.629 22.889 6.541 1.00 63.97 165 ASP A CA 1
ATOM 1353 C C . ASP A 1 165 ? 31.433 23.179 5.259 1.00 63.97 165 ASP A C 1
ATOM 1355 O O . ASP A 1 1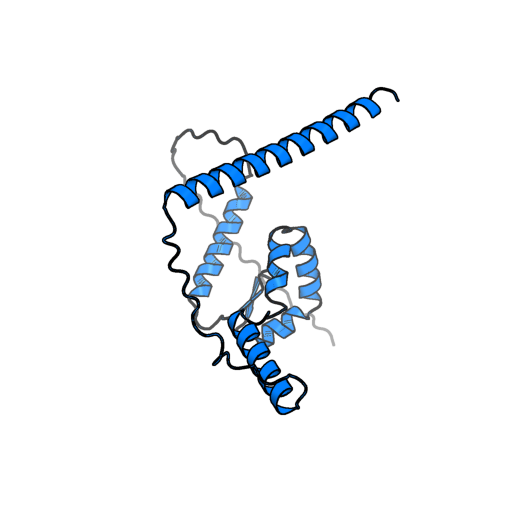65 ? 31.668 22.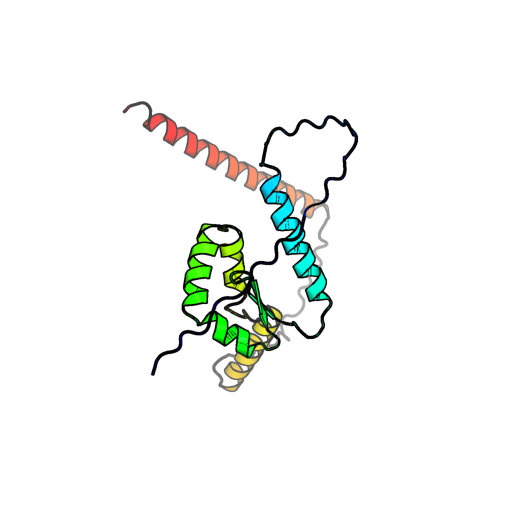288 4.440 1.00 63.97 165 ASP A O 1
ATOM 1359 N N . THR A 1 166 ? 31.979 24.391 5.126 1.00 65.88 166 THR A N 1
ATOM 1360 C CA . THR A 1 166 ? 32.859 24.758 3.998 1.00 65.88 166 THR A CA 1
ATOM 1361 C C . THR A 1 166 ? 34.194 23.999 4.007 1.00 65.88 166 THR A C 1
ATOM 1363 O O . THR A 1 166 ? 34.673 23.577 2.949 1.00 65.88 166 THR A O 1
ATOM 1366 N N . ARG A 1 167 ? 34.776 23.728 5.187 1.00 63.00 167 ARG A N 1
ATOM 1367 C CA . ARG A 1 167 ? 35.998 22.907 5.312 1.00 63.00 167 ARG A CA 1
ATOM 1368 C C . ARG A 1 167 ? 35.758 21.445 4.920 1.00 63.00 167 ARG A C 1
ATOM 1370 O O . ARG A 1 167 ? 36.630 20.833 4.301 1.00 63.00 167 ARG A O 1
ATOM 1377 N N . ALA A 1 168 ? 34.582 20.896 5.231 1.00 59.19 168 ALA A N 1
ATOM 1378 C CA . ALA A 1 168 ? 34.205 19.543 4.823 1.00 59.19 168 ALA A CA 1
ATOM 1379 C C . ALA A 1 168 ? 34.043 19.426 3.295 1.00 59.19 168 ALA A C 1
ATOM 1381 O O . ALA A 1 168 ? 34.545 18.475 2.693 1.00 59.19 168 ALA A O 1
ATOM 1382 N N . GLN A 1 169 ? 33.435 20.423 2.643 1.00 59.97 169 GLN A N 1
ATOM 1383 C CA . GLN A 1 169 ? 33.265 20.433 1.183 1.00 59.97 169 GLN A CA 1
ATOM 1384 C C . GLN A 1 169 ? 34.594 20.572 0.417 1.00 59.97 169 GLN A C 1
ATOM 1386 O O . GLN A 1 169 ? 34.776 19.930 -0.622 1.00 59.97 169 GLN A O 1
ATOM 1391 N N . GLY A 1 170 ? 35.556 21.341 0.940 1.00 57.62 170 GLY A N 1
ATOM 1392 C CA . GLY A 1 170 ? 36.900 21.439 0.353 1.00 57.62 170 GLY A CA 1
ATOM 1393 C C . GLY A 1 170 ? 37.660 20.104 0.352 1.00 57.62 170 GLY A C 1
ATOM 1394 O O . GLY A 1 170 ? 38.339 19.769 -0.620 1.00 57.62 170 GLY A O 1
ATOM 1395 N N . HIS A 1 171 ? 37.483 19.290 1.397 1.00 55.69 171 HIS A N 1
ATOM 1396 C CA . HIS A 1 171 ? 38.158 17.995 1.524 1.00 55.69 171 HIS A CA 1
ATOM 1397 C C . HIS A 1 171 ? 37.632 16.926 0.550 1.00 55.69 171 HIS A C 1
ATOM 1399 O O . HIS A 1 171 ? 38.377 16.015 0.177 1.00 55.69 171 HIS A O 1
ATOM 1405 N N . ILE A 1 172 ? 36.373 17.040 0.114 1.00 58.66 172 ILE A N 1
ATOM 1406 C CA . ILE A 1 172 ? 35.750 16.114 -0.845 1.00 58.66 172 ILE A CA 1
ATOM 1407 C C . ILE A 1 172 ? 36.251 16.394 -2.273 1.00 58.66 172 ILE A C 1
ATOM 1409 O O . ILE A 1 172 ? 36.561 15.455 -3.006 1.00 58.66 172 ILE A O 1
ATOM 1413 N N . LYS A 1 173 ? 36.441 17.668 -2.652 1.00 58.66 173 LYS A N 1
ATOM 1414 C CA . LYS A 1 173 ? 36.932 18.050 -3.995 1.00 58.66 173 LYS A CA 1
ATOM 1415 C C . LYS A 1 173 ? 38.397 17.672 -4.262 1.00 58.66 173 LYS A C 1
ATOM 1417 O O . LYS A 1 173 ? 38.775 17.482 -5.414 1.00 58.66 173 LYS A O 1
ATOM 1422 N N . LEU A 1 174 ? 39.227 17.540 -3.225 1.00 56.19 174 LEU A N 1
ATOM 1423 C CA . LEU A 1 174 ? 40.631 17.128 -3.384 1.00 56.19 174 LEU A CA 1
ATOM 1424 C C . LEU A 1 174 ? 40.790 15.615 -3.599 1.00 56.19 174 LEU A C 1
ATOM 1426 O O . LEU A 1 174 ? 41.722 15.190 -4.281 1.00 56.19 174 LEU A O 1
ATOM 1430 N N . LYS A 1 175 ? 39.877 14.792 -3.067 1.00 57.59 175 LYS A N 1
ATOM 1431 C CA . LYS A 1 175 ? 39.938 13.332 -3.243 1.00 57.59 175 LYS A CA 1
ATOM 1432 C C . LYS A 1 175 ? 39.532 12.892 -4.650 1.00 57.59 175 LYS A C 1
ATOM 1434 O O . LYS A 1 175 ? 40.129 11.959 -5.169 1.00 57.59 175 LYS A O 1
ATOM 1439 N N . THR A 1 176 ? 38.593 13.587 -5.290 1.00 56.81 176 THR A N 1
ATOM 1440 C CA . THR A 1 176 ? 38.097 13.228 -6.629 1.00 56.81 176 THR A CA 1
ATOM 1441 C C . THR A 1 176 ? 39.081 13.562 -7.751 1.00 56.81 176 THR A C 1
ATOM 1443 O O . THR A 1 176 ? 39.201 12.791 -8.700 1.00 56.81 176 THR A O 1
ATOM 1446 N N . LYS A 1 177 ? 39.875 14.636 -7.621 1.00 56.59 177 LYS A N 1
ATOM 1447 C CA . LYS A 1 177 ? 40.919 14.965 -8.612 1.00 56.59 177 LYS A CA 1
ATOM 1448 C C . LYS A 1 177 ? 42.097 13.983 -8.615 1.00 56.59 177 LYS A C 1
ATOM 1450 O O . LYS A 1 177 ? 42.700 13.768 -9.662 1.00 56.59 177 LYS A O 1
ATOM 1455 N N . LYS A 1 178 ? 42.423 13.357 -7.477 1.00 54.66 178 LYS A N 1
ATOM 1456 C CA . LYS A 1 178 ? 43.541 12.396 -7.400 1.00 54.66 178 LYS A CA 1
ATOM 1457 C C . LYS A 1 178 ? 43.217 11.060 -8.083 1.00 54.66 178 LYS A C 1
ATOM 1459 O O . LYS A 1 178 ? 44.128 10.383 -8.537 1.00 54.66 178 LYS A O 1
ATOM 1464 N N . THR A 1 179 ? 41.939 10.699 -8.201 1.00 55.78 179 THR A N 1
ATOM 1465 C CA . THR A 1 179 ? 41.516 9.442 -8.843 1.00 55.78 179 THR A CA 1
ATOM 1466 C C . THR A 1 179 ? 41.437 9.541 -10.368 1.00 55.78 179 THR A C 1
ATOM 1468 O O . THR A 1 179 ? 41.554 8.521 -11.038 1.00 55.78 179 THR A O 1
ATOM 1471 N N . GLN A 1 180 ? 41.271 10.744 -10.933 1.00 56.03 180 GLN A N 1
ATOM 1472 C CA . GLN A 1 180 ? 41.229 10.924 -12.391 1.00 56.03 180 GLN A CA 1
ATOM 1473 C C . GLN A 1 180 ? 42.611 10.789 -13.046 1.00 56.03 180 GLN A C 1
ATOM 1475 O O . GLN A 1 180 ? 42.708 10.154 -14.087 1.00 56.03 180 GLN A O 1
ATOM 1480 N N . ARG A 1 181 ? 43.697 11.238 -12.399 1.00 53.47 181 ARG A N 1
ATOM 1481 C CA . ARG A 1 181 ? 45.056 11.112 -12.968 1.00 53.47 181 ARG A CA 1
ATOM 1482 C C . ARG A 1 181 ? 45.606 9.684 -13.050 1.00 53.47 181 ARG A C 1
ATOM 1484 O O . ARG A 1 181 ? 46.562 9.461 -13.766 1.00 53.47 181 ARG A O 1
ATOM 1491 N N . VAL A 1 182 ? 45.025 8.710 -12.346 1.00 56.62 182 VAL A N 1
ATOM 1492 C CA . VAL A 1 182 ? 45.493 7.306 -12.406 1.00 56.62 182 VAL A CA 1
ATOM 1493 C C . VAL A 1 182 ? 44.872 6.547 -13.589 1.00 56.62 182 VAL A C 1
ATOM 1495 O O . VAL A 1 182 ? 45.281 5.430 -13.887 1.00 56.62 182 VAL A O 1
ATOM 1498 N N . LYS A 1 183 ? 43.878 7.129 -14.273 1.00 56.22 183 LYS A N 1
ATOM 1499 C CA . LYS A 1 183 ? 43.193 6.486 -15.404 1.00 56.22 183 LYS A CA 1
ATOM 1500 C C . LYS A 1 183 ? 43.707 6.908 -16.782 1.00 56.22 183 LYS A C 1
ATOM 1502 O O . LYS A 1 183 ? 43.264 6.317 -17.753 1.00 56.22 183 LYS A O 1
ATOM 1507 N N . GLU A 1 184 ? 44.601 7.891 -16.866 1.00 55.22 184 GLU A N 1
ATOM 1508 C CA . GLU A 1 184 ? 45.156 8.373 -18.143 1.00 55.22 184 GLU A CA 1
ATOM 1509 C C . GLU A 1 184 ? 46.549 7.790 -18.456 1.00 55.22 184 GLU A C 1
ATOM 1511 O O . GLU A 1 184 ? 47.014 7.925 -19.579 1.00 55.22 184 GLU A O 1
ATOM 1516 N N . ASP A 1 185 ? 47.172 7.076 -17.506 1.00 53.31 185 ASP A N 1
ATOM 1517 C CA . ASP A 1 185 ? 48.493 6.433 -17.661 1.00 53.31 185 ASP A CA 1
ATOM 1518 C C . ASP A 1 185 ? 48.410 4.892 -17.840 1.00 53.31 185 ASP A C 1
ATOM 1520 O O . ASP A 1 185 ? 49.361 4.168 -17.533 1.00 53.31 185 ASP A O 1
ATOM 1524 N N . LYS A 1 186 ? 47.268 4.360 -18.296 1.00 49.28 186 LYS A N 1
ATOM 1525 C CA . LYS A 1 186 ? 47.083 2.944 -18.673 1.00 49.28 186 LYS A CA 1
ATOM 1526 C C . LYS A 1 186 ? 46.442 2.838 -20.044 1.00 49.28 186 LYS A C 1
ATOM 1528 O O . LYS A 1 186 ? 46.865 1.930 -20.789 1.00 49.28 186 LYS A O 1
#

Radius of gyration: 32.5 Å; Cα contacts (8 Å, |Δi|>4): 47; chains: 1; bounding box: 71×73×80 Å

Nearest PDB structures (foldseek):
  7fcv-assembly1_D  TM=3.453E-01  e=7.415E+00  Arabidopsis thaliana

Sequence (186 aa):
MSLFKKISKANHTAITDQSISDISSDHSISETVPPATLIFDIEKRKRFEEHLQSPEDEYWCQACDIYFQKEEDVLTHMQTQEHLDIEATWKVKNPEDAFSSKRYRSGKPSRQELKKQALSERKKLRKMGLLAPAKTGQGLIKEKSNKKFNKDDYFTMKRQKEKKDTRAQGHIKLKTKKTQRVKEDK

pLDDT: mean 70.25, std 16.36, range [43.06, 97.31]

Foldseek 3Di:
DDDDDDDDDDDDDDDDDDDDDDDDDDDDDPDCDDPVVVVVVVVLVVVVVVVVPPPQFPDADPLVRDTDRDPVVVVVVCPDPVNVVSVVVVCVVCVPCVVVVVPPVDPPPDPVVVVVVVVVVVVVCVVVVVDDDPPPPPDPDDPPPVPPPPVVVVVVVVVVVVVVVVVVVVVVVVVVVVVVVVVVVD

Mean predicted aligned error: 20.19 Å

Solvent-accessible surface area (backbone atoms only — not comparable to full-atom values): 12172 Å² total; per-residue (Å²): 138,88,79,89,80,80,90,82,79,89,82,86,79,85,83,80,90,74,90,80,79,90,80,89,76,95,72,95,71,95,70,90,70,68,75,72,63,61,56,57,54,51,55,54,49,51,57,51,56,62,44,73,70,43,93,63,53,81,38,75,41,81,75,78,73,46,76,30,69,45,72,68,58,48,60,55,46,71,69,34,68,67,46,50,57,44,41,56,55,46,37,72,75,36,60,75,58,54,67,58,61,68,57,75,83,49,83,68,65,50,78,65,50,49,51,52,51,53,52,52,49,55,51,50,38,42,77,69,66,78,38,81,78,78,79,70,76,84,75,75,74,82,81,71,74,81,70,76,80,50,73,67,58,54,55,52,53,52,55,53,50,56,55,52,55,53,55,54,56,55,59,56,61,58,57,58,60,63,61,55,66,68,67,77,83,117

InterPro domains:
  IPR013087 Zinc finger C2H2-type [PS00028] (61-83)
  IPR036236 Zinc finger C2H2 superfamily [SSF57667] (53-91)

Secondary structure (DSSP, 8-state):
---PPPP---------------------------HHHHHHHHHHHHHHHHHTT-TT--EEETTTTEEESSHHHHHHHTTSHHHHHHHHHHHHH-TTGGGTGGGTS-----HHHHHHHHHHHHHHHHHTT-SPPP---TT-----------HHHHHHHHHHHHHHHHHHHHHHHHHHHHHHTTSS--

Organism: NCBI:txid348837